Protein AF-A0A956M2S9-F1 (afdb_monomer_lite)

Structure (mmCIF, N/CA/C/O backbone):
data_AF-A0A956M2S9-F1
#
_entry.id   AF-A0A956M2S9-F1
#
loop_
_atom_site.group_PDB
_atom_site.id
_atom_site.type_symbol
_atom_site.label_atom_id
_atom_site.label_alt_id
_atom_site.label_comp_id
_atom_site.label_asym_id
_atom_site.label_entity_id
_atom_site.label_seq_id
_atom_site.pdbx_PDB_ins_code
_atom_site.Cartn_x
_atom_site.Cartn_y
_atom_site.Cartn_z
_atom_site.occupancy
_atom_site.B_iso_or_equiv
_atom_site.auth_seq_id
_atom_site.auth_comp_id
_atom_site.auth_asym_id
_atom_site.auth_atom_id
_atom_site.pdbx_PDB_model_num
ATOM 1 N N . ILE A 1 1 ? 43.034 10.732 14.918 1.00 35.19 1 ILE A N 1
ATOM 2 C CA . ILE A 1 1 ? 42.266 9.729 15.691 1.00 35.19 1 ILE A CA 1
ATOM 3 C C . ILE A 1 1 ? 41.328 9.056 14.702 1.00 35.19 1 ILE A C 1
ATOM 5 O O . ILE A 1 1 ? 40.349 9.661 14.290 1.00 35.19 1 ILE A O 1
ATOM 9 N N . ALA A 1 2 ? 41.738 7.893 14.201 1.00 20.09 2 ALA A N 1
ATOM 10 C CA . ALA A 1 2 ? 40.968 7.081 13.269 1.00 20.09 2 ALA A CA 1
ATOM 11 C C . ALA A 1 2 ? 40.017 6.193 14.082 1.00 20.09 2 ALA A C 1
ATOM 13 O O . ALA A 1 2 ? 40.477 5.479 14.971 1.00 20.09 2 ALA A O 1
ATOM 14 N N . LEU A 1 3 ? 38.714 6.259 13.810 1.00 23.72 3 LEU A N 1
ATOM 15 C CA . LEU A 1 3 ? 37.737 5.331 14.376 1.00 23.72 3 LEU A CA 1
ATOM 16 C C . LEU A 1 3 ? 37.528 4.183 13.389 1.00 23.72 3 LEU A C 1
ATOM 18 O O . LEU A 1 3 ? 36.937 4.350 12.325 1.00 23.72 3 LEU A O 1
ATOM 22 N N . ALA A 1 4 ? 38.066 3.023 13.759 1.00 21.70 4 ALA A N 1
ATOM 23 C CA . ALA A 1 4 ? 37.822 1.753 13.105 1.00 21.70 4 ALA A CA 1
ATOM 24 C C . ALA A 1 4 ? 36.376 1.314 13.374 1.00 21.70 4 ALA A C 1
ATOM 26 O O . ALA A 1 4 ? 35.983 1.104 14.520 1.00 21.70 4 ALA A O 1
ATOM 27 N N . ILE A 1 5 ? 35.589 1.169 12.310 1.00 27.23 5 ILE A N 1
ATOM 28 C CA . ILE A 1 5 ? 34.278 0.523 12.360 1.00 27.23 5 ILE A CA 1
ATOM 29 C C . ILE A 1 5 ? 34.535 -0.983 12.292 1.00 27.23 5 ILE A C 1
ATOM 31 O O . ILE A 1 5 ? 34.899 -1.519 11.244 1.00 27.23 5 ILE A O 1
ATOM 35 N N . ALA A 1 6 ? 34.400 -1.658 13.432 1.00 24.19 6 ALA A N 1
ATOM 36 C CA . ALA A 1 6 ? 34.428 -3.111 13.500 1.00 24.19 6 ALA A CA 1
ATOM 37 C C . ALA A 1 6 ? 33.213 -3.676 12.747 1.00 24.19 6 ALA A C 1
ATOM 39 O O . ALA A 1 6 ? 32.069 -3.350 13.063 1.00 24.19 6 ALA A O 1
ATOM 40 N N . ARG A 1 7 ? 33.463 -4.520 11.740 1.00 24.17 7 ARG A N 1
ATOM 41 C CA . ARG A 1 7 ? 32.425 -5.340 11.104 1.00 24.17 7 ARG A CA 1
ATOM 42 C C . ARG A 1 7 ? 31.927 -6.371 12.126 1.00 24.17 7 ARG A C 1
ATOM 44 O O . ARG A 1 7 ? 32.769 -7.092 12.664 1.00 24.17 7 ARG A O 1
ATOM 51 N N . PRO A 1 8 ? 30.616 -6.493 12.390 1.00 29.16 8 PRO A N 1
ATOM 52 C CA . PRO A 1 8 ? 30.118 -7.626 13.151 1.00 29.16 8 PRO A CA 1
ATOM 53 C C . PRO A 1 8 ? 30.287 -8.905 12.322 1.00 29.16 8 PRO A C 1
ATOM 55 O O . PRO A 1 8 ? 30.044 -8.921 11.114 1.00 29.16 8 PRO A O 1
ATOM 58 N N . ALA A 1 9 ? 30.760 -9.961 12.982 1.00 26.50 9 ALA A N 1
ATOM 59 C CA . ALA A 1 9 ? 30.885 -11.292 12.410 1.00 26.50 9 ALA A CA 1
ATOM 60 C C . ALA A 1 9 ? 29.510 -11.808 11.959 1.00 26.50 9 ALA A C 1
ATOM 62 O O . ALA A 1 9 ? 28.514 -11.633 12.663 1.00 26.50 9 ALA A O 1
ATOM 63 N N . ALA A 1 10 ? 29.471 -12.438 10.785 1.00 25.58 10 ALA A N 1
ATOM 64 C CA . ALA A 1 10 ? 28.274 -13.081 10.264 1.00 25.58 10 ALA A CA 1
ATOM 65 C C . ALA A 1 10 ? 27.836 -14.211 11.215 1.00 25.58 10 ALA A C 1
ATOM 67 O O . ALA A 1 10 ? 28.663 -15.069 11.540 1.00 25.58 10 ALA A O 1
ATOM 68 N N . PRO A 1 11 ? 26.572 -14.248 11.670 1.00 30.12 11 PRO A N 1
ATOM 69 C CA . PRO A 1 11 ? 26.055 -15.424 12.345 1.00 30.12 11 PRO A CA 1
ATOM 70 C C . PRO A 1 11 ? 25.926 -16.557 11.321 1.00 30.12 11 PRO A C 1
ATOM 72 O O . PRO A 1 11 ? 25.262 -16.413 10.298 1.00 30.12 11 PRO A O 1
ATOM 75 N N . SER A 1 12 ? 26.582 -17.685 11.591 1.00 30.81 12 SER A N 1
ATOM 76 C CA . SER A 1 12 ? 26.342 -18.933 10.873 1.00 30.81 12 SER A CA 1
ATOM 77 C C . SER A 1 12 ? 24.940 -19.441 11.217 1.00 30.81 12 SER A C 1
ATOM 79 O O . SER A 1 12 ? 24.679 -19.786 12.371 1.00 30.81 12 SER A O 1
ATOM 81 N N . SER A 1 13 ? 24.052 -19.511 10.232 1.00 29.56 13 SER A N 1
ATOM 82 C CA . SER A 1 13 ? 22.755 -20.180 10.347 1.00 29.56 13 SER A CA 1
ATOM 83 C C . SER A 1 13 ? 22.591 -21.143 9.179 1.00 29.56 13 SER A C 1
ATOM 85 O O . SER A 1 13 ? 22.800 -20.757 8.030 1.00 29.56 13 SER A O 1
ATOM 87 N N . ASN A 1 14 ? 22.252 -22.394 9.496 1.00 29.36 14 ASN A N 1
ATOM 88 C CA . ASN A 1 14 ? 21.818 -23.404 8.531 1.00 29.36 14 ASN A CA 1
ATOM 89 C C . ASN A 1 14 ? 20.684 -22.851 7.639 1.00 29.36 14 ASN A C 1
ATOM 91 O O . ASN A 1 14 ? 19.826 -22.148 8.175 1.00 29.36 14 ASN A O 1
ATOM 95 N N . PRO A 1 15 ? 20.636 -23.167 6.330 1.00 30.95 15 PRO A N 1
ATOM 96 C CA . PRO A 1 15 ? 19.640 -22.604 5.413 1.00 30.95 15 PRO A CA 1
ATOM 97 C C . PRO A 1 15 ? 18.261 -23.289 5.431 1.00 30.95 15 PRO A C 1
ATOM 99 O O . PRO A 1 15 ? 17.356 -22.788 4.776 1.00 30.95 15 PRO A O 1
ATOM 102 N N . ASP A 1 16 ? 18.073 -24.391 6.163 1.00 29.16 16 ASP A N 1
ATOM 103 C CA . ASP A 1 16 ? 16.938 -25.306 5.925 1.00 29.16 16 ASP A CA 1
ATOM 104 C C . ASP A 1 16 ? 15.820 -25.292 6.985 1.00 29.16 16 ASP A C 1
ATOM 106 O O . ASP A 1 16 ? 15.016 -26.219 7.037 1.00 29.16 16 ASP A O 1
ATOM 110 N N . GLU A 1 17 ? 15.702 -24.248 7.811 1.00 27.12 17 GLU A N 1
ATOM 111 C CA . GLU A 1 17 ? 14.528 -24.093 8.686 1.00 27.12 17 GLU A CA 1
ATOM 112 C C . GLU A 1 17 ? 13.844 -22.736 8.469 1.00 27.12 17 GLU A C 1
ATOM 114 O O . GLU A 1 17 ? 14.460 -21.693 8.724 1.00 27.12 17 GLU A O 1
ATOM 119 N N . PRO A 1 18 ? 12.566 -22.704 8.031 1.00 29.83 18 PRO A N 1
ATOM 120 C CA . PRO A 1 18 ? 11.783 -21.483 8.085 1.00 29.83 18 PRO A CA 1
ATOM 121 C C . PRO A 1 18 ? 11.692 -21.051 9.548 1.00 29.83 18 PRO A C 1
ATOM 123 O O . PRO A 1 18 ? 11.158 -21.765 10.395 1.00 29.83 18 PRO A O 1
ATOM 126 N N . ARG A 1 19 ? 12.229 -19.869 9.861 1.00 29.06 19 ARG A N 1
ATOM 127 C CA . ARG A 1 19 ? 11.997 -19.218 11.152 1.00 29.06 19 ARG A CA 1
ATOM 128 C C . ARG A 1 19 ? 10.528 -18.815 11.233 1.00 29.06 19 ARG A C 1
ATOM 130 O O . ARG A 1 19 ? 10.170 -17.685 10.925 1.00 29.06 19 ARG A O 1
ATOM 137 N N . THR A 1 20 ? 9.681 -19.734 11.671 1.00 34.00 20 THR A N 1
ATOM 138 C CA . THR A 1 20 ? 8.417 -19.390 12.313 1.00 34.00 20 THR A CA 1
ATOM 139 C C . THR A 1 20 ? 8.762 -18.711 13.630 1.00 34.00 20 THR A C 1
ATOM 141 O O . THR A 1 20 ? 9.178 -19.365 14.585 1.00 34.00 20 THR A O 1
ATOM 144 N N . THR A 1 21 ? 8.667 -17.385 13.672 1.00 36.69 21 THR A N 1
ATOM 145 C CA . THR A 1 21 ? 8.671 -16.643 14.932 1.00 36.69 21 THR A CA 1
ATOM 146 C C . THR A 1 21 ? 7.500 -17.176 15.757 1.00 36.69 21 THR A C 1
ATOM 148 O O . THR A 1 21 ? 6.354 -17.037 15.335 1.00 36.69 21 THR A O 1
ATOM 151 N N . GLU A 1 22 ? 7.766 -17.854 16.877 1.00 34.31 22 GLU A N 1
ATOM 152 C CA . GLU A 1 22 ? 6.708 -18.273 17.800 1.00 34.31 22 GLU A CA 1
ATOM 153 C C . GLU A 1 22 ? 5.931 -17.024 18.242 1.00 34.31 22 GLU A C 1
ATOM 155 O O . GLU A 1 22 ? 6.484 -16.115 18.864 1.00 34.31 22 GLU A O 1
ATOM 160 N N . ILE A 1 23 ? 4.657 -16.967 17.848 1.00 43.62 23 ILE A N 1
ATOM 161 C CA . ILE A 1 23 ? 3.739 -15.851 18.074 1.00 43.62 23 ILE A CA 1
ATOM 162 C C . ILE A 1 23 ? 3.405 -15.812 19.570 1.00 43.62 23 ILE A C 1
ATOM 164 O O . ILE A 1 23 ? 2.529 -16.523 20.063 1.00 43.62 23 ILE A O 1
ATOM 168 N N . GLY A 1 24 ? 4.172 -15.026 20.320 1.00 41.62 24 GLY A N 1
ATOM 169 C CA . GLY A 1 24 ? 3.958 -14.796 21.741 1.00 41.62 24 GLY A CA 1
ATOM 170 C C . GLY A 1 24 ? 2.938 -13.682 21.965 1.00 41.62 24 GLY A C 1
ATOM 171 O O . GLY A 1 24 ? 3.247 -12.522 21.721 1.00 41.62 24 GLY A O 1
ATOM 172 N N . SER A 1 25 ? 1.778 -14.043 22.525 1.00 44.94 25 SER A N 1
ATOM 173 C CA . SER A 1 25 ? 0.643 -13.201 22.966 1.00 44.94 25 SER A CA 1
ATOM 174 C C . SER A 1 25 ? -0.443 -12.891 21.923 1.00 44.94 25 SER A C 1
ATOM 176 O O . SER A 1 25 ? -0.192 -12.773 20.730 1.00 44.94 25 SER A O 1
ATOM 178 N N . ALA A 1 26 ? -1.695 -12.803 22.390 1.00 54.38 26 ALA A N 1
ATOM 179 C CA . ALA A 1 26 ? -2.838 -12.462 21.550 1.00 54.38 26 ALA A CA 1
ATOM 180 C C . ALA A 1 26 ? -2.729 -10.991 21.090 1.00 54.38 26 ALA A C 1
ATOM 182 O O . ALA A 1 26 ? -2.446 -10.121 21.914 1.00 54.38 26 ALA A O 1
ATOM 183 N N . PRO A 1 27 ? -3.021 -10.650 19.824 1.00 52.69 27 PRO A N 1
ATOM 184 C CA . PRO A 1 27 ? -2.792 -9.302 19.286 1.00 52.69 27 PRO A CA 1
ATOM 185 C C . PRO A 1 27 ? -3.555 -8.192 20.039 1.00 52.69 27 PRO A C 1
ATOM 187 O O . PRO A 1 27 ? -3.097 -7.051 20.110 1.00 52.69 27 PRO A O 1
ATOM 190 N N . GLY A 1 28 ? -4.676 -8.523 20.693 1.00 53.81 28 GLY A N 1
ATOM 191 C CA . GLY A 1 28 ? -5.411 -7.608 21.577 1.00 53.81 28 GLY A CA 1
ATOM 192 C C . GLY A 1 28 ? -4.657 -7.204 22.853 1.00 53.81 28 GLY A C 1
ATOM 193 O O . GLY A 1 28 ? -4.828 -6.081 23.325 1.00 53.81 28 GLY A O 1
ATOM 194 N N . SER A 1 29 ? -3.775 -8.057 23.392 1.00 59.12 29 SER A N 1
ATOM 195 C CA . SER A 1 29 ? -2.969 -7.717 24.574 1.00 59.12 29 SER A CA 1
ATOM 196 C C . SER A 1 29 ? -1.776 -6.828 24.247 1.00 59.12 29 SER A C 1
ATOM 198 O O . SER A 1 29 ? -1.234 -6.206 25.159 1.00 59.12 29 SER A O 1
ATOM 200 N N . LEU A 1 30 ? -1.392 -6.692 22.969 1.00 66.94 30 LEU A N 1
ATOM 201 C CA . LEU A 1 30 ? -0.227 -5.892 22.593 1.00 66.94 30 LEU A CA 1
ATOM 202 C C . LEU A 1 30 ? -0.389 -4.437 23.019 1.00 66.94 30 LEU A C 1
ATOM 204 O O . LEU A 1 30 ? 0.578 -3.854 23.493 1.00 66.94 30 LEU A O 1
ATOM 208 N N . CYS A 1 31 ? -1.587 -3.847 22.918 1.00 65.38 31 CYS A N 1
ATOM 209 C CA . CYS A 1 31 ? -1.826 -2.501 23.439 1.00 65.38 31 CYS A CA 1
ATOM 210 C C . CYS A 1 31 ? -1.695 -2.426 24.956 1.00 65.38 31 CYS A C 1
ATOM 212 O O . CYS A 1 31 ? -1.288 -1.381 25.443 1.00 65.38 31 CYS A O 1
ATOM 214 N N . ASP A 1 32 ? -2.013 -3.472 25.710 1.00 70.19 32 ASP A N 1
ATOM 215 C CA . ASP A 1 32 ? -2.118 -3.413 27.172 1.00 70.19 32 ASP A CA 1
ATOM 216 C C . ASP A 1 32 ? -0.928 -4.034 27.918 1.00 70.19 32 ASP A C 1
ATOM 218 O O . ASP A 1 32 ? -0.854 -3.906 29.135 1.00 70.19 32 ASP A O 1
ATOM 222 N N . ASP A 1 33 ? 0.052 -4.591 27.202 1.00 66.75 33 ASP A N 1
ATOM 223 C CA . ASP A 1 33 ? 1.269 -5.169 27.782 1.00 66.75 33 ASP A CA 1
ATOM 224 C C . ASP A 1 33 ? 2.188 -4.098 28.430 1.00 66.75 33 ASP A C 1
ATOM 226 O O . ASP A 1 33 ? 2.687 -3.194 27.745 1.00 66.75 33 ASP A O 1
ATOM 230 N N . PRO A 1 34 ? 2.419 -4.118 29.749 1.00 58.78 34 PRO A N 1
ATOM 231 C CA . PRO A 1 34 ? 3.264 -3.123 30.402 1.00 58.78 34 PRO A CA 1
ATOM 232 C C . PRO A 1 34 ? 4.779 -3.341 30.198 1.00 58.78 34 PRO A C 1
ATOM 234 O O . PRO A 1 34 ? 5.537 -2.395 30.416 1.00 58.78 34 PRO A O 1
ATOM 237 N N . ASP A 1 35 ? 5.235 -4.518 29.747 1.00 56.47 35 ASP A N 1
ATOM 238 C CA . ASP A 1 35 ? 6.585 -5.036 30.036 1.00 56.47 35 ASP A CA 1
ATOM 239 C C . ASP A 1 35 ? 7.482 -5.317 28.806 1.00 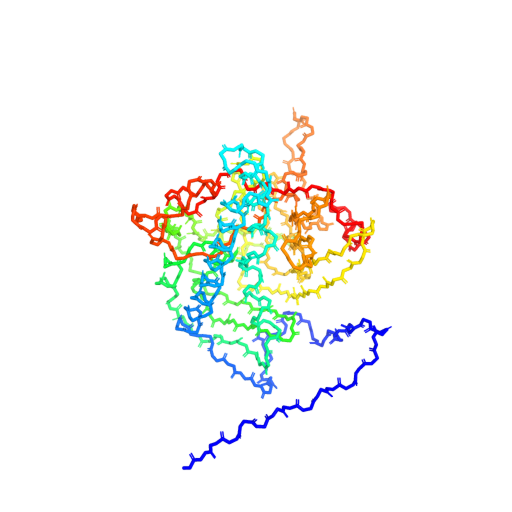56.47 35 ASP A C 1
ATOM 241 O O . ASP A 1 35 ? 8.469 -6.061 28.898 1.00 56.47 35 ASP A O 1
ATOM 245 N N . PHE A 1 36 ? 7.239 -4.693 27.646 1.00 59.06 36 PHE A N 1
ATOM 246 C CA . PHE A 1 36 ? 8.156 -4.870 26.507 1.00 59.06 36 PHE A CA 1
ATOM 247 C C . PHE A 1 36 ? 9.513 -4.189 26.722 1.00 59.06 36 PHE A C 1
ATOM 249 O O . PHE A 1 36 ? 9.632 -3.027 27.118 1.00 59.06 36 PHE A O 1
ATOM 256 N N . ARG A 1 37 ? 10.580 -4.937 26.417 1.00 55.81 37 ARG A N 1
ATOM 257 C CA . ARG A 1 37 ? 11.947 -4.633 26.864 1.00 55.81 37 ARG A CA 1
ATOM 258 C C . ARG A 1 37 ? 12.658 -3.504 26.108 1.00 55.81 37 ARG A C 1
ATOM 260 O O . ARG A 1 37 ? 13.744 -3.125 26.545 1.00 55.81 37 ARG A O 1
ATOM 267 N N . ARG A 1 38 ? 12.091 -2.933 25.035 1.00 63.16 38 ARG A N 1
ATOM 268 C CA . ARG A 1 38 ? 12.609 -1.730 24.342 1.00 63.16 38 ARG A CA 1
ATOM 269 C C . ARG A 1 38 ? 11.499 -0.998 23.586 1.00 63.16 38 ARG A C 1
ATOM 271 O O . ARG A 1 38 ? 11.074 -1.463 22.533 1.00 63.16 38 ARG A O 1
ATOM 278 N N . TRP A 1 39 ? 11.096 0.166 24.087 1.00 68.06 39 TRP A N 1
ATOM 279 C CA . TRP A 1 39 ? 10.156 1.057 23.405 1.00 68.06 39 TRP A CA 1
ATOM 280 C C . TRP A 1 39 ? 10.897 2.131 22.600 1.00 68.06 39 TRP A C 1
ATOM 282 O O . TRP A 1 39 ? 11.806 2.782 23.116 1.00 68.06 39 TRP A O 1
ATOM 292 N N . ILE A 1 40 ? 10.484 2.338 21.353 1.00 72.19 40 ILE A N 1
ATOM 293 C CA . ILE A 1 40 ? 10.866 3.464 20.499 1.00 72.19 40 ILE A CA 1
ATOM 294 C C . ILE A 1 40 ? 9.624 4.335 20.349 1.00 72.19 40 ILE A C 1
ATOM 296 O O . ILE A 1 40 ? 8.599 3.877 19.855 1.00 72.19 40 ILE A O 1
ATOM 300 N N . GLU A 1 41 ? 9.680 5.594 20.768 1.00 77.75 41 GLU A N 1
ATOM 301 C CA . GLU A 1 41 ? 8.517 6.465 20.620 1.00 77.75 41 GLU A CA 1
ATOM 302 C C . GLU A 1 41 ? 8.246 6.786 19.134 1.00 77.75 41 GLU A C 1
ATOM 304 O O . GLU A 1 41 ? 9.088 7.327 18.407 1.00 77.75 41 GLU A O 1
ATOM 309 N N . LEU A 1 42 ? 7.037 6.462 18.681 1.00 76.44 42 LEU A N 1
ATOM 310 C CA . LEU A 1 42 ? 6.464 6.917 17.426 1.00 76.44 42 LEU A CA 1
ATOM 311 C C . LEU A 1 42 ? 6.010 8.363 17.609 1.00 76.44 42 LEU A C 1
ATOM 313 O O . LEU A 1 42 ? 5.019 8.668 18.265 1.00 76.44 42 LEU A O 1
ATOM 317 N N . THR A 1 43 ? 6.755 9.271 17.001 1.00 80.62 43 THR A N 1
ATOM 318 C CA . THR A 1 43 ? 6.419 10.692 16.938 1.00 80.62 43 THR A CA 1
ATOM 319 C C . THR A 1 43 ? 6.124 11.077 15.487 1.00 80.62 43 THR A C 1
ATOM 321 O O . THR A 1 43 ? 6.499 10.327 14.575 1.00 80.62 43 THR A O 1
ATOM 324 N N . PRO A 1 44 ? 5.507 12.243 15.217 1.00 82.19 44 PRO A N 1
ATOM 325 C CA . PRO A 1 44 ? 5.372 12.729 13.848 1.00 82.19 44 PRO A CA 1
ATOM 326 C C . PRO A 1 44 ? 6.719 12.797 13.114 1.00 82.19 44 PRO A C 1
ATOM 328 O O . PRO A 1 44 ? 6.789 12.430 11.948 1.00 82.19 44 PRO A O 1
ATOM 331 N N . SER A 1 45 ? 7.814 13.169 13.789 1.00 83.19 45 SER A N 1
ATOM 332 C CA . SER A 1 45 ? 9.151 13.187 13.177 1.00 83.19 45 SER A CA 1
ATOM 333 C C . SER A 1 45 ? 9.718 11.788 12.910 1.00 83.19 45 SER A C 1
ATOM 335 O O . SER A 1 45 ? 10.412 11.603 11.908 1.00 83.19 45 SER A O 1
ATOM 337 N N . SER A 1 46 ? 9.414 10.794 13.753 1.00 82.25 46 SER A N 1
ATOM 338 C CA . SER A 1 46 ? 9.771 9.390 13.496 1.00 82.25 46 SER A CA 1
ATOM 339 C C . SER A 1 46 ? 9.073 8.883 12.227 1.00 82.25 46 SER A C 1
ATOM 341 O O . SER A 1 46 ? 9.731 8.346 11.335 1.00 82.25 46 SER A O 1
ATOM 343 N N . LEU A 1 47 ? 7.757 9.112 12.109 1.00 82.69 47 LEU A N 1
ATOM 344 C CA . LEU A 1 47 ? 6.982 8.710 10.931 1.00 82.69 47 LEU A CA 1
ATOM 345 C C . LEU A 1 47 ? 7.422 9.474 9.675 1.00 82.69 47 LEU A C 1
ATOM 347 O O . LEU A 1 47 ? 7.575 8.869 8.617 1.00 82.69 47 LEU A O 1
ATOM 351 N N . ASP A 1 48 ? 7.687 10.777 9.789 1.00 86.25 48 ASP A N 1
ATOM 352 C CA . ASP A 1 48 ? 8.250 11.588 8.705 1.00 86.25 48 ASP A CA 1
ATOM 353 C C . ASP A 1 48 ? 9.585 11.015 8.219 1.00 86.25 48 ASP A C 1
ATOM 355 O O . ASP A 1 48 ? 9.780 10.825 7.022 1.00 86.25 48 ASP A O 1
ATOM 359 N N . SER A 1 49 ? 10.484 10.648 9.135 1.00 87.06 49 SER A N 1
ATOM 360 C CA . SER A 1 49 ? 11.794 10.085 8.789 1.00 87.06 49 SER A CA 1
ATOM 361 C C . SER A 1 49 ? 11.677 8.763 8.022 1.00 87.06 49 SER A C 1
ATOM 363 O O . SER A 1 49 ? 12.338 8.591 6.993 1.00 87.06 49 SER A O 1
ATOM 365 N N . LEU A 1 50 ? 10.804 7.853 8.469 1.00 84.69 50 LEU A N 1
ATOM 366 C CA . LEU A 1 50 ? 10.512 6.597 7.767 1.00 84.69 50 LEU A CA 1
ATOM 367 C C . LEU A 1 50 ? 9.924 6.859 6.375 1.00 84.69 50 LEU A C 1
ATOM 369 O O . LEU A 1 50 ? 10.391 6.303 5.381 1.00 84.69 50 LEU A O 1
ATOM 373 N N . SER A 1 51 ? 8.968 7.784 6.289 1.00 87.69 51 SER A N 1
ATOM 374 C CA . SER A 1 51 ? 8.302 8.159 5.038 1.00 87.69 51 SER A CA 1
ATOM 375 C C . SER A 1 51 ? 9.268 8.811 4.045 1.00 87.69 51 SER A C 1
ATOM 377 O O . SER A 1 51 ? 9.230 8.521 2.848 1.00 87.69 51 SER A O 1
ATOM 379 N N . ARG A 1 52 ? 10.196 9.656 4.522 1.00 90.81 52 ARG A N 1
ATOM 380 C CA . ARG A 1 52 ? 11.268 10.244 3.702 1.00 90.81 52 ARG A CA 1
ATOM 381 C C . ARG A 1 52 ? 12.207 9.175 3.163 1.00 90.81 52 ARG A C 1
ATOM 383 O O . ARG A 1 52 ? 12.610 9.291 2.007 1.00 90.81 52 ARG A O 1
ATOM 390 N N . ASN A 1 53 ? 12.550 8.173 3.971 1.00 90.44 53 ASN A N 1
ATOM 391 C CA . ASN A 1 53 ? 13.393 7.061 3.539 1.00 90.44 53 ASN A CA 1
ATOM 392 C C . ASN A 1 53 ? 12.690 6.235 2.449 1.00 90.44 53 ASN A C 1
ATOM 394 O O . ASN A 1 53 ? 13.235 6.087 1.355 1.00 90.44 53 ASN A O 1
ATOM 398 N N . ALA A 1 54 ? 11.443 5.815 2.688 1.00 91.00 54 ALA A N 1
ATOM 399 C CA . ALA A 1 54 ? 10.641 5.096 1.699 1.00 91.00 54 ALA A CA 1
ATOM 400 C C . ALA A 1 54 ? 10.512 5.885 0.382 1.00 91.00 54 ALA A C 1
ATOM 402 O O . ALA A 1 54 ? 10.797 5.355 -0.692 1.00 91.00 54 ALA A O 1
ATOM 403 N N . ALA A 1 55 ? 10.190 7.181 0.457 1.00 92.19 55 ALA A N 1
ATOM 404 C CA . ALA A 1 55 ? 10.088 8.042 -0.719 1.00 92.19 55 ALA A CA 1
ATOM 405 C C . ALA A 1 55 ? 11.424 8.197 -1.470 1.00 92.19 55 ALA A C 1
ATOM 407 O O . ALA A 1 55 ? 11.440 8.171 -2.699 1.00 92.19 55 ALA A O 1
ATOM 408 N N . ALA A 1 56 ? 12.548 8.346 -0.761 1.00 93.06 56 ALA A N 1
ATOM 409 C CA . ALA A 1 56 ? 13.871 8.445 -1.381 1.00 93.06 56 ALA A CA 1
ATOM 410 C C . ALA A 1 56 ? 14.277 7.135 -2.074 1.00 93.06 56 ALA A C 1
ATOM 412 O O . ALA A 1 56 ? 14.772 7.162 -3.202 1.00 93.06 56 ALA A O 1
ATOM 413 N N . ARG A 1 57 ? 14.009 5.989 -1.435 1.00 94.19 57 ARG A N 1
ATOM 414 C CA . ARG A 1 57 ? 14.210 4.656 -2.014 1.00 94.19 57 ARG A CA 1
ATOM 415 C C . ARG A 1 57 ? 13.382 4.480 -3.284 1.00 94.19 57 ARG A C 1
ATOM 417 O O . ARG A 1 57 ? 13.923 4.096 -4.317 1.00 94.19 57 ARG A O 1
ATOM 424 N N . ASN A 1 58 ? 12.095 4.813 -3.234 1.00 95.62 58 ASN A N 1
ATOM 425 C CA . ASN A 1 58 ? 11.204 4.710 -4.389 1.00 95.62 58 ASN A CA 1
ATOM 426 C C . ASN A 1 58 ? 11.634 5.630 -5.532 1.00 95.62 58 ASN A C 1
ATOM 428 O O . ASN A 1 58 ? 11.575 5.234 -6.693 1.00 95.62 58 ASN A O 1
ATOM 432 N N . PHE A 1 59 ? 12.139 6.824 -5.221 1.00 94.31 59 PHE A N 1
ATOM 433 C CA . PHE A 1 59 ? 12.679 7.721 -6.238 1.00 94.31 59 PHE A CA 1
ATOM 434 C C . PHE A 1 59 ? 13.930 7.135 -6.905 1.00 94.31 59 PHE A C 1
ATOM 436 O O . PHE A 1 59 ? 14.055 7.183 -8.124 1.00 94.31 59 PHE A O 1
ATOM 443 N N . ALA A 1 60 ? 14.827 6.510 -6.136 1.00 95.56 60 ALA A N 1
ATOM 444 C CA . ALA A 1 60 ? 15.981 5.809 -6.695 1.00 95.56 60 ALA A CA 1
ATOM 445 C C . ALA A 1 60 ? 15.570 4.632 -7.601 1.00 95.56 60 ALA A C 1
ATOM 447 O O . ALA A 1 60 ? 16.191 4.422 -8.642 1.00 95.56 60 ALA A O 1
ATOM 448 N N . VAL A 1 61 ? 14.502 3.906 -7.248 1.00 97.06 61 VAL A N 1
ATOM 449 C CA . VAL A 1 61 ? 13.920 2.849 -8.094 1.00 97.06 61 VAL A CA 1
ATOM 450 C C . VAL A 1 61 ? 13.413 3.418 -9.420 1.00 97.06 61 VAL A C 1
ATOM 452 O O . VAL A 1 61 ? 13.742 2.866 -10.466 1.00 97.06 61 VAL A O 1
ATOM 455 N N . VAL A 1 62 ? 12.673 4.533 -9.399 1.00 96.75 62 VAL A N 1
ATOM 456 C CA . VAL A 1 62 ? 12.196 5.198 -10.625 1.00 96.75 62 VAL A CA 1
ATOM 457 C C . VAL A 1 62 ? 13.366 5.664 -11.489 1.00 96.75 62 VAL A C 1
ATOM 459 O O . VAL A 1 62 ? 13.388 5.376 -12.681 1.00 96.75 62 VAL A O 1
ATOM 462 N N . SER A 1 63 ? 14.377 6.309 -10.902 1.00 96.06 63 SER A N 1
ATOM 463 C CA . SER A 1 63 ? 15.574 6.744 -11.635 1.00 96.06 63 SER A CA 1
ATOM 464 C C . SER A 1 63 ? 16.346 5.573 -12.249 1.00 96.06 63 SER A C 1
ATOM 466 O O . SER A 1 63 ? 16.879 5.686 -13.356 1.00 96.06 63 SER A O 1
ATOM 468 N N . ARG A 1 64 ? 16.403 4.426 -11.554 1.00 97.50 64 ARG A N 1
ATOM 469 C CA . ARG A 1 64 ? 16.991 3.199 -12.103 1.00 97.50 64 ARG A CA 1
ATOM 470 C C . ARG A 1 64 ? 16.162 2.680 -13.272 1.00 97.50 64 ARG A C 1
ATOM 472 O O . ARG A 1 64 ? 16.739 2.431 -14.322 1.00 97.50 64 ARG A O 1
ATOM 479 N N . ALA A 1 65 ? 14.845 2.567 -13.110 1.00 97.81 65 ALA A N 1
ATOM 480 C CA . ALA A 1 65 ? 13.935 2.119 -14.162 1.00 97.81 65 ALA A CA 1
ATOM 481 C C . ALA A 1 65 ? 14.047 2.988 -15.423 1.00 97.81 65 ALA A C 1
ATOM 483 O O . ALA A 1 65 ? 14.148 2.453 -16.523 1.00 97.81 65 ALA A O 1
ATOM 484 N N . ASP A 1 66 ? 14.111 4.311 -15.248 1.00 97.50 66 ASP A N 1
ATOM 485 C CA . ASP A 1 66 ? 14.309 5.264 -16.338 1.00 97.50 66 ASP A CA 1
ATOM 486 C C . ASP A 1 66 ? 15.645 5.025 -17.053 1.00 97.50 66 ASP A C 1
ATOM 488 O O . ASP A 1 66 ? 15.684 4.884 -18.270 1.00 97.50 66 ASP A O 1
ATOM 492 N N . SER A 1 67 ? 16.736 4.851 -16.299 1.00 97.81 67 SER A N 1
ATOM 493 C CA . SER A 1 67 ? 18.054 4.553 -16.878 1.00 97.81 67 SER A CA 1
ATOM 494 C C . SER A 1 67 ? 18.061 3.250 -17.689 1.00 97.81 67 SER A C 1
ATOM 496 O O . SER A 1 67 ? 18.677 3.193 -18.750 1.00 97.81 67 SER A O 1
ATOM 498 N N . LEU A 1 68 ? 17.389 2.202 -17.199 1.00 98.06 68 LEU A N 1
ATOM 499 C CA . LEU A 1 68 ? 17.283 0.912 -17.890 1.00 98.06 68 LEU A CA 1
ATOM 500 C C . LEU A 1 68 ? 16.440 1.023 -19.166 1.00 98.06 68 LEU A C 1
ATOM 502 O O . LEU A 1 68 ? 16.824 0.482 -20.204 1.00 98.06 68 LEU A O 1
ATOM 506 N N . LEU A 1 69 ? 15.332 1.767 -19.098 1.00 98.00 69 LEU A N 1
ATOM 507 C CA . LEU A 1 69 ? 14.482 2.060 -20.246 1.00 98.00 69 LEU A CA 1
ATOM 508 C C . LEU A 1 69 ? 15.266 2.817 -21.321 1.00 98.00 69 LEU A C 1
ATOM 510 O O . LEU A 1 69 ? 15.320 2.353 -22.452 1.00 98.00 69 LEU A O 1
ATOM 514 N N . GLN A 1 70 ? 15.926 3.924 -20.968 1.00 97.75 70 GLN A N 1
ATOM 515 C CA . GLN A 1 70 ? 16.699 4.746 -21.911 1.00 97.75 70 GLN A CA 1
ATOM 516 C C . GLN A 1 70 ? 17.909 4.008 -22.502 1.00 97.75 70 GLN A C 1
ATOM 518 O O . GLN A 1 70 ? 18.314 4.281 -23.629 1.00 97.75 70 GLN A O 1
ATOM 523 N N . ALA A 1 71 ? 18.475 3.044 -21.772 1.00 97.69 71 ALA A N 1
ATOM 524 C CA . ALA A 1 71 ? 19.527 2.163 -22.278 1.00 97.69 71 ALA A CA 1
ATOM 525 C C . ALA A 1 71 ? 19.012 1.082 -23.250 1.00 97.69 71 ALA A C 1
ATOM 527 O O . ALA A 1 71 ? 19.814 0.319 -23.787 1.00 97.69 71 ALA A O 1
ATOM 528 N N . GLY A 1 72 ? 17.696 0.992 -23.463 1.00 97.31 72 GLY A N 1
ATOM 529 C CA . GLY A 1 72 ? 17.068 0.013 -24.344 1.00 97.31 72 GLY A CA 1
ATOM 530 C C . GLY A 1 72 ? 16.980 -1.397 -23.757 1.00 97.31 72 GLY A C 1
ATOM 531 O O . GLY A 1 72 ? 16.762 -2.352 -24.501 1.00 97.31 72 GLY A O 1
ATOM 532 N N . MET A 1 73 ? 17.142 -1.559 -22.435 1.00 96.69 73 MET A N 1
ATOM 533 C CA . MET A 1 73 ? 17.137 -2.882 -21.789 1.00 96.69 73 MET A CA 1
ATOM 534 C C . MET A 1 73 ? 15.813 -3.631 -21.993 1.00 96.69 73 MET A C 1
ATOM 536 O O . MET A 1 73 ? 15.803 -4.854 -22.093 1.00 96.69 73 MET A O 1
ATOM 540 N N . TYR A 1 74 ? 14.705 -2.895 -22.084 1.00 95.06 74 TYR A N 1
ATOM 541 C CA . TYR A 1 74 ? 13.359 -3.441 -22.275 1.00 95.06 74 TYR A CA 1
ATOM 542 C C . TYR A 1 74 ? 12.863 -3.360 -23.729 1.00 95.06 74 TYR A C 1
ATOM 544 O O . TYR A 1 74 ? 11.690 -3.622 -23.984 1.00 95.06 74 TYR A O 1
ATOM 552 N N . GLY A 1 75 ? 13.727 -2.981 -24.679 1.00 96.38 75 GLY A N 1
ATOM 553 C CA . GLY A 1 75 ? 13.359 -2.690 -26.068 1.00 96.38 75 GLY A CA 1
ATOM 554 C C . GLY A 1 75 ? 13.438 -1.198 -26.400 1.00 96.38 75 GLY A C 1
ATOM 555 O O . GLY A 1 75 ? 14.189 -0.458 -25.773 1.00 96.38 75 GLY A O 1
ATOM 556 N N . ASP A 1 76 ? 12.683 -0.758 -27.409 1.00 97.50 76 ASP A N 1
ATOM 557 C CA . ASP A 1 76 ? 12.647 0.650 -27.832 1.00 97.50 76 ASP A CA 1
ATOM 558 C C . ASP A 1 76 ? 12.064 1.539 -26.709 1.00 97.50 76 ASP A C 1
ATOM 560 O O . ASP A 1 76 ? 10.904 1.327 -26.343 1.00 97.50 76 ASP A O 1
ATOM 564 N N . PRO A 1 77 ? 12.804 2.535 -26.176 1.00 97.12 77 PRO A N 1
ATOM 565 C CA . PRO A 1 77 ? 12.339 3.406 -25.089 1.00 97.12 77 PRO A CA 1
ATOM 566 C C . PRO A 1 77 ? 11.030 4.160 -25.380 1.00 97.12 77 PRO A C 1
ATOM 568 O O . PRO A 1 77 ? 10.305 4.545 -24.453 1.00 97.12 77 PRO A O 1
ATOM 571 N N . GLU A 1 78 ? 10.715 4.379 -26.659 1.00 95.56 78 GLU A N 1
ATOM 572 C CA . GLU A 1 78 ? 9.489 5.055 -27.086 1.00 95.56 78 GLU A CA 1
ATOM 573 C C . GLU A 1 78 ? 8.291 4.104 -27.225 1.00 95.56 78 GLU A C 1
ATOM 575 O O . GLU A 1 78 ? 7.149 4.565 -27.274 1.00 95.56 78 GLU A O 1
ATOM 580 N N . SER A 1 79 ? 8.526 2.788 -27.230 1.00 97.81 79 SER A N 1
ATOM 581 C CA . SER A 1 79 ? 7.461 1.783 -27.303 1.00 97.81 79 SER A CA 1
ATOM 582 C C . SER A 1 79 ? 6.662 1.695 -26.001 1.00 97.81 79 SER A C 1
ATOM 584 O O . SER A 1 79 ? 7.194 1.817 -24.892 1.00 97.81 79 SER A O 1
ATOM 586 N N . GLU A 1 80 ? 5.356 1.451 -26.120 1.00 96.00 80 GLU A N 1
ATOM 587 C CA . GLU A 1 80 ? 4.491 1.279 -24.951 1.00 96.00 80 GLU A CA 1
ATOM 588 C C . GLU A 1 80 ? 4.835 -0.009 -24.190 1.00 96.00 80 GLU A C 1
ATOM 590 O O . GLU A 1 80 ? 4.699 -0.064 -22.967 1.00 96.00 80 GLU A O 1
ATOM 595 N N . GLU A 1 81 ? 5.333 -1.024 -24.891 1.00 96.19 81 GLU A N 1
ATOM 596 C CA . GLU A 1 81 ? 5.789 -2.288 -24.329 1.00 96.19 81 GLU A CA 1
ATOM 597 C C . GLU A 1 81 ? 6.994 -2.081 -23.401 1.00 96.19 81 GLU A C 1
ATOM 599 O O . GLU A 1 81 ? 6.936 -2.469 -22.232 1.00 96.19 81 GLU A O 1
ATOM 604 N N . ALA A 1 82 ? 8.051 -1.398 -23.859 1.00 96.94 82 ALA A N 1
ATOM 605 C CA . ALA A 1 82 ? 9.225 -1.123 -23.025 1.00 96.94 82 ALA A CA 1
ATOM 606 C C . ALA A 1 82 ? 8.873 -0.237 -21.820 1.00 96.94 82 ALA A C 1
ATOM 608 O O . ALA A 1 82 ? 9.323 -0.483 -20.698 1.00 96.94 82 ALA A O 1
ATOM 609 N N . ARG A 1 83 ? 8.005 0.763 -22.022 1.00 96.69 83 ARG A N 1
ATOM 610 C CA . ARG A 1 83 ? 7.490 1.626 -20.945 1.00 96.69 83 ARG A CA 1
ATOM 611 C C . ARG A 1 83 ? 6.647 0.846 -19.934 1.00 96.69 83 ARG A C 1
ATOM 613 O O . ARG A 1 83 ? 6.744 1.102 -18.735 1.00 96.69 83 ARG A O 1
ATOM 620 N N . SER A 1 84 ? 5.858 -0.128 -20.387 1.00 95.50 84 SER A N 1
ATOM 621 C CA . SER A 1 84 ? 5.104 -1.040 -19.515 1.00 95.50 84 SER A CA 1
ATOM 622 C C . SER A 1 84 ? 6.028 -1.907 -18.665 1.00 95.50 84 SER A C 1
ATOM 624 O O . SER A 1 84 ? 5.792 -2.049 -17.467 1.00 95.50 84 SER A O 1
ATOM 626 N N . LEU A 1 85 ? 7.110 -2.423 -19.249 1.00 96.12 85 LEU A N 1
ATOM 627 C CA . LEU A 1 85 ? 8.131 -3.181 -18.524 1.00 96.12 85 LEU A CA 1
ATOM 628 C C . LEU A 1 85 ? 8.886 -2.308 -17.507 1.00 96.12 85 LEU A C 1
ATOM 630 O O . LEU A 1 85 ? 9.109 -2.735 -16.376 1.00 96.12 85 LEU A O 1
ATOM 634 N N . ALA A 1 86 ? 9.190 -1.051 -17.841 1.00 97.12 86 ALA A N 1
ATOM 635 C CA . ALA A 1 86 ? 9.765 -0.107 -16.882 1.00 97.12 86 ALA A CA 1
ATOM 636 C C . ALA A 1 86 ? 8.816 0.170 -15.698 1.00 97.12 86 ALA A C 1
ATOM 638 O O . ALA A 1 86 ? 9.260 0.206 -14.549 1.00 97.12 86 ALA A O 1
ATOM 639 N N . ARG A 1 87 ? 7.502 0.300 -15.937 1.00 96.06 87 ARG A N 1
ATOM 640 C CA . ARG A 1 87 ? 6.503 0.412 -14.856 1.00 96.06 87 ARG A CA 1
ATOM 641 C C . ARG A 1 87 ? 6.434 -0.847 -13.998 1.00 96.06 87 ARG A C 1
ATOM 643 O O . ARG A 1 87 ? 6.411 -0.729 -12.775 1.00 96.06 87 ARG A O 1
ATOM 650 N N . LEU A 1 88 ? 6.465 -2.027 -14.616 1.00 96.00 88 LEU A N 1
ATOM 651 C CA . LEU A 1 88 ? 6.528 -3.305 -13.906 1.00 96.00 88 LEU A CA 1
ATOM 652 C C . LEU A 1 88 ? 7.768 -3.383 -13.000 1.00 96.00 88 LEU A C 1
ATOM 654 O O . LEU A 1 88 ? 7.667 -3.803 -11.850 1.00 96.00 88 LEU A O 1
ATOM 658 N N . TYR A 1 89 ? 8.928 -2.920 -13.475 1.00 97.31 89 TYR A N 1
ATOM 659 C CA . TYR A 1 89 ? 10.133 -2.843 -12.648 1.00 97.31 89 TYR A CA 1
ATOM 660 C C . TYR A 1 89 ? 9.911 -1.985 -11.394 1.00 97.31 89 TYR A C 1
ATOM 662 O O . TYR A 1 89 ? 10.271 -2.395 -10.288 1.00 97.31 89 TYR A O 1
ATOM 670 N N . VAL A 1 90 ? 9.289 -0.807 -11.541 1.00 96.81 90 VAL A N 1
ATOM 671 C CA . VAL A 1 90 ? 8.962 0.063 -10.398 1.00 96.81 90 VAL A CA 1
ATOM 672 C C . VAL A 1 90 ? 7.994 -0.641 -9.445 1.00 96.81 90 VAL A C 1
ATOM 674 O O . VAL A 1 90 ? 8.257 -0.689 -8.245 1.00 96.81 90 VAL A O 1
ATOM 677 N N . GLN A 1 91 ? 6.926 -1.246 -9.967 1.00 94.81 91 GLN A N 1
ATOM 678 C CA . GLN A 1 91 ? 5.946 -2.013 -9.193 1.00 94.81 91 GLN A CA 1
ATOM 679 C C . GLN A 1 91 ? 6.591 -3.106 -8.328 1.00 94.81 91 GLN A C 1
ATOM 681 O O . GLN A 1 91 ? 6.305 -3.201 -7.136 1.00 94.81 91 GLN A O 1
ATOM 686 N N . LEU A 1 92 ? 7.504 -3.891 -8.904 1.00 95.81 92 LEU A N 1
ATOM 687 C CA . LEU A 1 92 ? 8.170 -4.998 -8.213 1.00 95.81 92 LEU A CA 1
ATOM 688 C C . LEU A 1 92 ? 9.236 -4.540 -7.201 1.00 95.81 92 LEU A C 1
ATOM 690 O O . LEU A 1 92 ? 9.604 -5.301 -6.309 1.00 95.81 92 LEU A O 1
ATOM 694 N N . ARG A 1 93 ? 9.763 -3.313 -7.310 1.00 95.75 93 ARG A N 1
ATOM 695 C CA . ARG A 1 93 ? 10.883 -2.833 -6.472 1.00 95.75 93 ARG A CA 1
ATOM 696 C C . ARG A 1 93 ? 10.487 -1.817 -5.406 1.00 95.75 93 ARG A C 1
ATOM 698 O O . ARG A 1 93 ? 11.185 -1.699 -4.390 1.00 95.75 93 ARG A O 1
ATOM 705 N N . SER A 1 94 ? 9.434 -1.040 -5.633 1.00 95.00 94 SER A N 1
ATOM 706 C CA . SER A 1 94 ? 9.061 0.053 -4.739 1.00 95.00 94 SER A CA 1
ATOM 707 C C . SER A 1 94 ? 8.412 -0.425 -3.437 1.00 95.00 94 SER A C 1
ATOM 709 O O . SER A 1 94 ? 7.857 -1.513 -3.347 1.00 95.00 94 SER A O 1
ATOM 711 N N . TRP A 1 95 ? 8.509 0.407 -2.404 1.00 92.81 95 TRP A N 1
ATOM 712 C CA . TRP A 1 95 ? 7.856 0.220 -1.113 1.00 92.81 95 TRP A CA 1
ATOM 713 C C . TRP A 1 95 ? 6.542 0.982 -1.033 1.00 92.81 95 TRP A C 1
ATOM 715 O O . TRP A 1 95 ? 6.469 2.167 -1.380 1.00 92.81 95 TRP A O 1
ATOM 725 N N . ASN A 1 96 ? 5.527 0.309 -0.515 1.00 89.88 96 ASN A N 1
ATOM 726 C CA . ASN A 1 96 ? 4.223 0.870 -0.202 1.00 89.88 96 ASN A CA 1
ATOM 727 C C . ASN A 1 96 ? 4.038 1.014 1.328 1.00 89.88 96 ASN A C 1
ATOM 729 O O . ASN A 1 96 ? 4.981 0.874 2.117 1.00 89.88 96 ASN A O 1
ATOM 733 N N . ALA A 1 97 ? 2.819 1.350 1.759 1.00 85.56 97 ALA A N 1
ATOM 734 C CA . ALA A 1 97 ? 2.479 1.477 3.179 1.00 85.56 97 ALA A CA 1
ATOM 735 C C . ALA A 1 97 ? 2.716 0.184 3.975 1.00 85.56 97 ALA A C 1
ATOM 737 O O . ALA A 1 97 ? 3.215 0.252 5.098 1.00 85.56 97 ALA A O 1
ATOM 738 N N . MET A 1 98 ? 2.406 -0.983 3.402 1.00 88.00 98 MET A N 1
ATOM 739 C CA . MET A 1 98 ? 2.590 -2.279 4.060 1.00 88.00 98 MET A CA 1
ATOM 740 C C . MET A 1 98 ? 4.071 -2.582 4.291 1.00 88.00 98 MET A C 1
ATOM 742 O O . MET A 1 98 ? 4.419 -2.981 5.400 1.00 88.00 98 MET A O 1
ATOM 746 N N . ASP A 1 99 ? 4.950 -2.303 3.316 1.00 89.69 99 ASP A N 1
ATOM 747 C CA . ASP A 1 99 ? 6.406 -2.432 3.505 1.00 89.69 99 ASP A CA 1
ATOM 748 C C . ASP A 1 99 ? 6.900 -1.556 4.672 1.00 89.69 99 ASP A C 1
ATOM 750 O O . ASP A 1 99 ? 7.723 -1.980 5.481 1.00 89.69 99 ASP A O 1
ATOM 754 N N . SER A 1 100 ? 6.374 -0.333 4.795 1.00 83.56 100 SER A N 1
ATOM 755 C CA . SER A 1 100 ? 6.796 0.607 5.846 1.00 83.56 100 SER A CA 1
ATOM 756 C C . SER A 1 100 ? 6.363 0.153 7.243 1.00 83.56 100 SER A C 1
ATOM 758 O O . SER A 1 100 ? 7.106 0.316 8.210 1.00 83.56 100 SER A O 1
ATOM 760 N N . ILE A 1 101 ? 5.169 -0.435 7.360 1.00 83.19 101 ILE A N 1
ATOM 761 C CA . ILE A 1 101 ? 4.676 -0.998 8.624 1.00 83.19 101 ILE A CA 1
ATOM 762 C C . ILE A 1 101 ? 5.444 -2.272 8.976 1.00 83.19 101 ILE A C 1
ATOM 764 O O . ILE A 1 101 ? 5.787 -2.460 10.140 1.00 83.19 101 ILE A O 1
ATOM 768 N N . LEU A 1 102 ? 5.771 -3.108 7.988 1.00 86.88 102 LEU A N 1
ATOM 769 C CA . LEU A 1 102 ? 6.599 -4.296 8.187 1.00 86.88 102 LEU A CA 1
ATOM 770 C C . LEU A 1 102 ? 7.983 -3.931 8.720 1.00 86.88 102 LEU A C 1
ATOM 772 O O . LEU A 1 102 ? 8.458 -4.585 9.646 1.00 86.88 102 LEU A O 1
ATOM 776 N N . GLU A 1 103 ? 8.612 -2.890 8.176 1.00 83.38 103 GLU A N 1
ATOM 777 C CA . GLU A 1 103 ? 9.912 -2.413 8.654 1.00 83.38 103 GLU A CA 1
ATOM 778 C C . GLU A 1 103 ? 9.831 -1.959 10.119 1.00 83.38 103 GLU A C 1
ATOM 780 O O . GLU A 1 103 ? 10.701 -2.290 10.924 1.00 83.38 103 GLU A O 1
ATOM 785 N N . MET A 1 104 ? 8.748 -1.268 10.502 1.00 80.38 104 MET A N 1
ATOM 786 C CA . MET A 1 104 ? 8.499 -0.926 11.908 1.00 80.38 104 MET A CA 1
ATOM 787 C C . MET A 1 104 ? 8.283 -2.174 12.771 1.00 80.38 104 MET A C 1
ATOM 789 O O . MET A 1 104 ? 8.806 -2.243 13.880 1.00 80.38 104 MET A O 1
ATOM 793 N N . ALA A 1 105 ? 7.541 -3.162 12.271 1.00 81.56 105 ALA A N 1
ATOM 794 C CA . ALA A 1 105 ? 7.205 -4.372 13.014 1.00 81.56 105 ALA A CA 1
ATOM 795 C C . ALA A 1 105 ? 8.366 -5.367 13.149 1.00 81.56 105 ALA A C 1
ATOM 797 O O . ALA A 1 105 ? 8.399 -6.149 14.095 1.00 81.56 105 ALA A O 1
ATOM 798 N N . SER A 1 106 ? 9.309 -5.334 12.209 1.00 79.56 106 SER A N 1
ATOM 799 C CA . SER A 1 106 ? 10.490 -6.207 12.169 1.00 79.56 106 SER A CA 1
ATOM 800 C C . SER A 1 106 ? 11.733 -5.547 12.776 1.00 79.56 106 SER A C 1
ATOM 802 O O . SER A 1 106 ? 12.798 -6.164 12.840 1.00 79.56 106 SER A O 1
ATOM 804 N N . GLY A 1 107 ? 11.627 -4.276 13.176 1.00 72.06 107 GLY A N 1
ATOM 805 C CA . GLY A 1 107 ? 12.719 -3.504 13.753 1.00 72.06 107 GLY A CA 1
ATOM 806 C C . GLY A 1 107 ? 13.169 -4.025 15.129 1.00 72.06 107 GLY A C 1
ATOM 807 O O . GLY A 1 107 ? 12.455 -4.769 15.793 1.00 72.06 107 GLY A O 1
ATOM 808 N N . PRO A 1 108 ? 14.353 -3.609 15.618 1.00 63.12 108 PRO A N 1
ATOM 809 C CA . PRO A 1 108 ? 14.960 -4.122 16.855 1.00 63.12 108 PRO A CA 1
ATOM 810 C C . PRO A 1 108 ? 14.279 -3.653 18.162 1.00 63.12 108 PRO A C 1
ATOM 812 O O . PRO A 1 108 ? 14.866 -3.783 19.243 1.00 63.12 108 PRO A O 1
ATOM 815 N N . GLY A 1 109 ? 13.091 -3.053 18.082 1.00 63.31 109 GLY A N 1
ATOM 816 C CA . GLY A 1 109 ? 12.330 -2.552 19.222 1.00 63.31 109 GLY A CA 1
ATOM 817 C C . GLY A 1 109 ? 10.877 -2.259 18.859 1.00 63.31 109 GLY A C 1
ATOM 818 O O . GLY A 1 109 ? 10.541 -2.118 17.686 1.00 63.31 109 GLY A O 1
ATOM 819 N N . MET A 1 110 ? 10.032 -2.133 19.881 1.00 64.31 110 MET A N 1
ATOM 820 C CA . MET A 1 110 ? 8.608 -1.845 19.727 1.00 64.31 110 MET A CA 1
ATOM 821 C C . MET A 1 110 ? 8.393 -0.347 19.531 1.00 64.31 110 MET A C 1
ATOM 823 O O . MET A 1 110 ? 8.680 0.453 20.423 1.00 64.31 110 MET A O 1
ATOM 827 N N . ALA A 1 111 ? 7.855 0.045 18.388 1.00 68.19 111 ALA A N 1
ATOM 828 C CA . ALA A 1 111 ? 7.439 1.406 18.113 1.00 68.19 111 ALA A CA 1
ATOM 829 C C . ALA A 1 111 ? 6.119 1.712 18.858 1.00 68.19 111 ALA A C 1
ATOM 831 O O . ALA A 1 111 ? 5.205 0.889 18.845 1.00 68.19 111 ALA A O 1
ATOM 832 N N . TRP A 1 112 ? 6.002 2.862 19.529 1.00 70.44 112 TRP A N 1
ATOM 833 C CA . TRP A 1 112 ? 4.894 3.155 20.451 1.00 70.44 112 TRP A CA 1
ATOM 834 C C . TRP A 1 112 ? 4.407 4.611 20.443 1.00 70.44 112 TRP A C 1
ATOM 836 O O . TRP A 1 112 ? 5.217 5.530 20.501 1.00 70.44 112 TRP A O 1
ATOM 846 N N . VAL A 1 113 ? 3.088 4.825 20.489 1.00 72.50 113 VAL A N 1
ATOM 847 C CA . VAL A 1 113 ? 2.427 6.120 20.751 1.00 72.50 113 VAL A CA 1
ATOM 848 C C . VAL A 1 113 ? 1.547 6.008 21.998 1.00 72.50 113 VAL A C 1
ATOM 850 O O . VAL A 1 113 ? 0.775 5.058 22.101 1.00 72.50 113 VAL A O 1
ATOM 853 N N . GLN A 1 114 ? 1.580 7.005 22.892 1.00 65.19 114 GLN A N 1
ATOM 854 C CA . GLN A 1 114 ? 0.573 7.191 23.952 1.00 65.19 114 GLN A CA 1
ATOM 855 C C . GLN A 1 114 ? 0.321 8.673 24.231 1.00 65.19 114 GLN A C 1
ATOM 857 O O . GLN A 1 114 ? 0.869 9.245 25.173 1.00 65.19 114 GLN A O 1
ATOM 862 N N . ARG A 1 115 ? -0.459 9.300 23.348 1.00 69.19 115 ARG A N 1
ATOM 863 C CA . ARG A 1 115 ? -1.062 10.643 23.446 1.00 69.19 115 ARG A CA 1
ATOM 864 C C . ARG A 1 115 ? -1.659 11.001 22.087 1.00 69.19 115 ARG A C 1
ATOM 866 O O . ARG A 1 115 ? -1.211 10.463 21.077 1.00 69.19 115 ARG A O 1
ATOM 873 N N . ASP A 1 116 ? -2.596 11.946 22.069 1.00 67.56 116 ASP A N 1
ATOM 874 C CA . ASP A 1 116 ? -3.129 12.516 20.828 1.00 67.56 116 ASP A CA 1
ATOM 875 C C . ASP A 1 116 ? -2.023 13.312 20.112 1.00 67.56 116 ASP A C 1
ATOM 877 O O . ASP A 1 116 ? -1.754 14.477 20.415 1.00 67.56 116 ASP A O 1
ATOM 881 N N . LEU A 1 117 ? -1.290 12.627 19.233 1.00 70.62 117 LEU A N 1
ATOM 882 C CA . LEU A 1 117 ? -0.282 13.225 18.370 1.00 70.62 117 LEU A CA 1
ATOM 883 C C . LEU A 1 117 ? -0.928 13.604 17.047 1.00 70.62 117 LEU A C 1
ATOM 885 O O . LEU A 1 117 ? -1.559 12.785 16.376 1.00 70.62 117 LEU A O 1
ATOM 889 N N . ASP A 1 118 ? -0.706 14.847 16.639 1.00 76.44 118 ASP A N 1
ATOM 890 C CA . ASP A 1 118 ? -1.171 15.311 15.347 1.00 76.44 118 ASP A CA 1
ATOM 891 C C . ASP A 1 118 ? -0.220 14.862 14.225 1.00 76.44 118 ASP A C 1
ATOM 893 O O . ASP A 1 118 ? 0.838 15.452 13.997 1.00 76.44 118 ASP A O 1
ATOM 897 N N . PHE A 1 119 ? -0.619 13.824 13.489 1.00 77.62 119 PHE A N 1
ATOM 898 C CA . PHE A 1 119 ? 0.097 13.341 12.307 1.00 77.62 119 PHE A CA 1
ATOM 899 C C . PHE A 1 119 ? -0.315 14.050 11.002 1.00 77.62 119 PHE A C 1
ATOM 901 O O . PHE A 1 119 ? 0.188 13.670 9.944 1.00 77.62 119 PHE A O 1
ATOM 908 N N . THR A 1 120 ? -1.181 15.083 11.034 1.00 78.19 120 THR A N 1
ATOM 909 C CA . THR A 1 120 ? -1.699 15.761 9.818 1.00 78.19 120 THR A CA 1
ATOM 910 C C . THR A 1 120 ? -0.599 16.116 8.832 1.00 78.19 120 THR A C 1
ATOM 912 O O . THR A 1 120 ? -0.730 15.830 7.646 1.00 78.19 120 THR A O 1
ATOM 915 N N . GLY A 1 121 ? 0.466 16.762 9.319 1.00 79.75 121 GLY A N 1
ATOM 916 C CA . GLY A 1 121 ? 1.518 17.289 8.455 1.00 79.75 121 GLY A CA 1
ATOM 917 C C . GLY A 1 121 ? 2.203 16.180 7.665 1.00 79.75 121 GLY A C 1
ATOM 918 O O . GLY A 1 121 ? 2.368 16.297 6.455 1.00 79.75 121 GLY A O 1
ATOM 919 N N . VAL A 1 122 ? 2.503 15.062 8.330 1.00 82.31 122 VAL A N 1
ATOM 920 C CA . VAL A 1 122 ? 3.130 13.896 7.696 1.00 82.31 122 VAL A CA 1
ATOM 921 C C . VAL A 1 122 ? 2.162 13.238 6.713 1.00 82.31 122 VAL A C 1
ATOM 923 O O . VAL A 1 122 ? 2.519 12.970 5.572 1.00 82.31 122 VAL A O 1
ATOM 926 N N . VAL A 1 123 ? 0.904 13.051 7.121 1.00 79.19 123 VAL A N 1
ATOM 927 C CA . VAL A 1 123 ? -0.159 12.484 6.277 1.00 79.19 123 VAL A CA 1
ATOM 928 C C . VAL A 1 123 ? -0.358 13.276 4.979 1.00 79.19 123 VAL A C 1
ATOM 930 O O . VAL A 1 123 ? -0.623 12.694 3.932 1.00 79.19 123 VAL A O 1
ATOM 933 N N . GLN A 1 124 ? -0.248 14.603 5.041 1.00 80.50 124 GLN A N 1
ATOM 934 C CA . GLN A 1 124 ? -0.393 15.481 3.880 1.00 80.50 124 GLN A CA 1
ATOM 935 C C . GLN A 1 124 ? 0.876 15.526 3.018 1.00 80.50 124 GLN A C 1
ATOM 937 O O . GLN A 1 124 ? 0.783 15.641 1.792 1.00 80.50 124 GLN A O 1
ATOM 942 N N . GLU A 1 125 ? 2.060 15.419 3.630 1.00 85.69 125 GLU A N 1
ATOM 943 C CA . GLU A 1 125 ? 3.341 15.469 2.918 1.00 85.69 125 GLU A CA 1
ATOM 944 C C . GLU A 1 125 ? 3.568 14.248 2.017 1.00 85.69 125 GLU A C 1
ATOM 946 O O . GLU A 1 125 ? 4.225 14.385 0.981 1.00 85.69 125 GLU A O 1
ATOM 951 N N . PHE A 1 126 ? 3.018 13.080 2.361 1.00 85.88 126 PHE A N 1
ATOM 952 C CA . PHE A 1 126 ? 3.235 11.839 1.617 1.00 85.88 126 PHE A CA 1
ATOM 953 C C . PHE A 1 126 ? 1.945 11.266 1.023 1.00 85.88 126 PHE A C 1
ATOM 955 O O . PHE A 1 126 ? 0.923 11.119 1.688 1.00 85.88 126 PHE A O 1
ATOM 962 N N . SER A 1 127 ? 2.030 10.868 -0.242 1.00 82.12 127 SER A N 1
ATOM 963 C CA . SER A 1 127 ? 1.019 10.049 -0.913 1.00 82.12 127 SER A CA 1
ATOM 964 C C . SER A 1 127 ? 1.065 8.608 -0.398 1.00 82.12 127 SER A C 1
ATOM 966 O O . SER A 1 127 ? 2.133 8.105 -0.043 1.00 82.12 127 SER A O 1
ATOM 968 N N . ASN A 1 128 ? -0.094 7.941 -0.381 1.00 76.38 128 ASN A N 1
ATOM 969 C CA . ASN A 1 128 ? -0.217 6.496 -0.141 1.00 76.38 128 ASN A CA 1
ATOM 970 C C . ASN A 1 128 ? 0.365 6.009 1.201 1.00 76.38 128 ASN A C 1
ATOM 972 O O . ASN A 1 128 ? 0.756 4.854 1.325 1.00 76.38 128 ASN A O 1
ATOM 976 N N . LEU A 1 129 ? 0.426 6.890 2.208 1.00 69.88 129 LEU A N 1
ATOM 977 C CA . LEU A 1 129 ? 1.181 6.650 3.440 1.00 69.88 129 LEU A CA 1
ATOM 978 C C . LEU A 1 129 ? 0.532 5.642 4.405 1.00 69.88 129 LEU A C 1
ATOM 980 O O . LEU A 1 129 ? 1.245 4.978 5.150 1.00 69.88 129 LEU A O 1
ATOM 984 N N . ALA A 1 130 ? -0.799 5.524 4.434 1.00 63.06 130 ALA A N 1
ATOM 985 C CA . ALA A 1 130 ? -1.466 4.653 5.402 1.00 63.06 130 ALA A CA 1
ATOM 986 C C . ALA A 1 130 ? -2.772 4.041 4.889 1.00 63.06 130 ALA A C 1
ATOM 988 O O . ALA A 1 130 ? -3.579 4.688 4.216 1.00 63.06 130 ALA A O 1
ATOM 989 N N . MET A 1 131 ? -2.991 2.786 5.283 1.00 68.94 131 MET A N 1
ATOM 990 C CA . MET A 1 131 ? -4.224 2.031 5.037 1.00 68.94 131 MET A CA 1
ATOM 991 C C . MET A 1 131 ? -5.246 2.178 6.176 1.00 68.94 131 MET A C 1
ATOM 993 O O . MET A 1 131 ? -6.424 1.882 5.985 1.00 68.94 131 MET A O 1
ATOM 997 N N . TYR A 1 132 ? -4.824 2.704 7.328 1.00 71.88 132 TYR A N 1
ATOM 998 C CA . TYR A 1 132 ? -5.643 2.923 8.522 1.00 71.88 132 TYR A CA 1
ATOM 999 C C . TYR A 1 132 ? -5.673 4.408 8.936 1.00 71.88 132 TYR A C 1
ATOM 1001 O O . TYR A 1 132 ? -4.816 5.192 8.513 1.00 71.88 132 TYR A O 1
ATOM 1009 N N . PRO A 1 133 ? -6.655 4.834 9.753 1.00 77.06 133 PRO A N 1
ATOM 1010 C CA . PRO A 1 133 ? -6.717 6.197 10.270 1.00 77.06 133 PRO A CA 1
ATOM 1011 C C . PRO A 1 133 ? -5.492 6.530 11.134 1.00 77.06 133 PRO A C 1
ATOM 1013 O O . PRO A 1 133 ? -5.158 5.789 12.054 1.00 77.06 133 PRO A O 1
ATOM 1016 N N . MET A 1 134 ? -4.846 7.670 10.873 1.00 78.12 134 MET A N 1
ATOM 1017 C CA . MET A 1 134 ? -3.737 8.204 11.687 1.00 78.12 134 MET A CA 1
ATOM 1018 C C . MET A 1 134 ? -4.173 9.422 12.517 1.00 78.12 134 MET A C 1
ATOM 1020 O O . MET A 1 134 ? -3.460 10.417 12.628 1.00 78.12 134 MET A O 1
ATOM 1024 N N . ARG A 1 135 ? -5.401 9.369 13.040 1.00 78.44 135 ARG A N 1
ATOM 1025 C CA . ARG A 1 135 ? -6.073 10.443 13.782 1.00 78.44 135 ARG A CA 1
ATOM 1026 C C . ARG A 1 135 ? -6.578 9.924 15.109 1.00 78.44 135 ARG A C 1
ATOM 1028 O O . ARG A 1 135 ? -7.058 8.795 15.156 1.00 78.44 135 ARG A O 1
ATOM 1035 N N . HIS A 1 136 ? -6.511 10.774 16.132 1.00 83.31 136 HIS A N 1
ATOM 1036 C CA . HIS A 1 136 ? -7.002 10.460 17.470 1.00 83.31 136 HIS A CA 1
ATOM 1037 C C . HIS A 1 136 ? -6.493 9.099 17.960 1.00 83.31 136 HIS A C 1
ATOM 1039 O O . HIS A 1 136 ? -7.235 8.295 18.516 1.00 83.31 136 HIS A O 1
ATOM 1045 N N . ILE A 1 137 ? -5.220 8.805 17.680 1.00 85.06 137 ILE A N 1
ATOM 1046 C CA . ILE A 1 137 ? -4.565 7.607 18.193 1.00 85.06 137 ILE A CA 1
ATOM 1047 C C . ILE A 1 137 ? -4.332 7.860 19.680 1.00 85.06 137 ILE A C 1
ATOM 1049 O O . ILE A 1 137 ? -3.468 8.649 20.054 1.00 85.06 137 ILE A O 1
ATOM 1053 N N . ALA A 1 138 ? -5.104 7.189 20.528 1.00 85.00 138 ALA A N 1
ATOM 1054 C CA . ALA A 1 138 ? -4.894 7.210 21.968 1.00 85.00 138 ALA A CA 1
ATOM 1055 C C . ALA A 1 138 ? -3.649 6.393 22.333 1.00 85.00 138 ALA A C 1
ATOM 1057 O O . ALA A 1 138 ? -2.858 6.780 23.199 1.00 85.00 138 ALA A O 1
ATOM 1058 N N . LYS A 1 139 ? -3.474 5.255 21.652 1.00 86.19 139 LYS A N 1
ATOM 1059 C CA . LYS A 1 139 ? -2.386 4.306 21.877 1.00 86.19 139 LYS A CA 1
ATOM 1060 C C . LYS A 1 139 ? -2.045 3.600 20.569 1.00 86.19 139 LYS A C 1
ATOM 1062 O O . LYS A 1 139 ? -2.952 3.180 19.867 1.00 86.19 139 LYS A O 1
ATOM 1067 N N . ALA A 1 140 ? -0.776 3.423 20.234 1.00 85.75 140 ALA A N 1
ATOM 1068 C CA . ALA A 1 140 ? -0.385 2.539 19.135 1.00 85.75 140 ALA A CA 1
ATOM 1069 C C . ALA A 1 140 ? 0.899 1.803 19.481 1.00 85.75 140 ALA A C 1
ATOM 1071 O O . ALA A 1 140 ? 1.773 2.375 20.127 1.00 85.75 140 ALA A O 1
ATOM 1072 N N . ARG A 1 141 ? 1.012 0.546 19.063 1.00 86.00 141 ARG A N 1
ATOM 1073 C CA . ARG A 1 141 ? 2.186 -0.307 19.246 1.00 86.00 141 ARG A CA 1
ATOM 1074 C C . ARG A 1 141 ? 2.419 -1.131 17.998 1.00 86.00 141 ARG A C 1
ATOM 1076 O O . ARG A 1 141 ? 1.466 -1.672 17.450 1.00 86.00 141 ARG A O 1
ATOM 1083 N N . VAL A 1 142 ? 3.670 -1.219 17.568 1.00 85.44 142 VAL A N 1
ATOM 1084 C CA . VAL A 1 142 ? 4.096 -2.005 16.405 1.00 85.44 142 VAL A CA 1
ATOM 1085 C C . VAL A 1 142 ? 5.466 -2.608 16.703 1.00 85.44 142 VAL A C 1
ATOM 1087 O O . VAL A 1 142 ? 6.347 -1.887 17.161 1.00 85.44 142 VAL A O 1
ATOM 1090 N N . GLY A 1 143 ? 5.655 -3.899 16.462 1.00 83.12 143 GLY A N 1
ATOM 1091 C CA . GLY A 1 143 ? 6.920 -4.603 16.696 1.00 83.12 143 GLY A CA 1
ATOM 1092 C C . GLY A 1 143 ? 6.697 -6.089 16.973 1.00 83.12 143 GLY A C 1
ATOM 1093 O O . GLY A 1 143 ? 5.554 -6.516 17.134 1.00 83.12 143 GLY A O 1
ATOM 1094 N N . ASP A 1 144 ? 7.778 -6.869 16.975 1.00 80.69 144 ASP A N 1
ATOM 1095 C CA . ASP A 1 144 ? 7.765 -8.330 17.145 1.00 80.69 144 ASP A CA 1
ATOM 1096 C C . ASP A 1 144 ? 6.751 -9.049 16.226 1.00 80.69 144 ASP A C 1
ATOM 1098 O O . ASP A 1 144 ? 6.146 -10.054 16.589 1.00 80.69 144 ASP A O 1
ATOM 1102 N N . GLY A 1 145 ? 6.552 -8.525 15.008 1.00 84.75 145 GLY A N 1
ATOM 1103 C CA . GLY A 1 145 ? 5.599 -9.085 14.040 1.00 84.75 145 GLY A CA 1
ATOM 1104 C C . GLY A 1 145 ? 4.122 -8.835 14.368 1.00 84.75 145 GLY A C 1
ATOM 1105 O O . GLY A 1 145 ? 3.248 -9.492 13.805 1.00 84.75 145 GLY A O 1
ATOM 1106 N N . ALA A 1 146 ? 3.811 -7.887 15.253 1.00 86.56 146 ALA A N 1
ATOM 1107 C CA . ALA A 1 146 ? 2.445 -7.535 15.622 1.00 86.56 146 ALA A CA 1
ATOM 1108 C C . ALA A 1 146 ? 2.214 -6.020 15.636 1.00 86.56 146 ALA A C 1
ATOM 1110 O O . ALA A 1 146 ? 3.144 -5.210 15.720 1.00 86.56 146 ALA A O 1
ATOM 1111 N N . PHE A 1 147 ? 0.944 -5.626 15.565 1.00 87.69 147 PHE A N 1
ATOM 1112 C CA . PHE A 1 147 ? 0.528 -4.250 15.781 1.00 87.69 147 PHE A CA 1
ATOM 1113 C C . PHE A 1 147 ? -0.802 -4.165 16.533 1.00 87.69 147 PHE A C 1
ATOM 1115 O O . PHE A 1 147 ? -1.650 -5.053 16.472 1.00 87.69 147 PHE A O 1
ATOM 1122 N N . CYS A 1 148 ? -0.990 -3.053 17.234 1.00 88.25 148 CYS A N 1
ATOM 1123 C CA . CYS A 1 148 ? -2.231 -2.699 17.902 1.00 88.25 148 CYS A CA 1
ATOM 1124 C C . CYS A 1 148 ? -2.381 -1.182 17.947 1.00 88.25 148 CYS A C 1
ATOM 1126 O O . CYS A 1 148 ? -1.457 -0.474 18.347 1.00 88.25 148 CYS A O 1
ATOM 1128 N N . ILE A 1 149 ? -3.546 -0.678 17.558 1.00 88.56 149 ILE A N 1
ATOM 1129 C CA . ILE A 1 149 ? -3.898 0.738 17.576 1.00 88.56 149 ILE A CA 1
ATOM 1130 C C . ILE A 1 149 ? -5.212 0.886 18.338 1.00 88.56 149 ILE A C 1
ATOM 1132 O O . ILE A 1 149 ? -6.190 0.216 18.029 1.00 88.56 149 ILE A O 1
ATOM 1136 N N . ARG A 1 150 ? -5.234 1.781 19.325 1.00 89.56 150 ARG A N 1
ATOM 1137 C CA . ARG A 1 150 ? -6.427 2.229 20.037 1.00 89.56 150 ARG A CA 1
ATOM 1138 C C . ARG A 1 150 ? -6.716 3.680 19.681 1.00 89.56 150 ARG A C 1
ATOM 1140 O O . ARG A 1 150 ? -5.844 4.545 19.814 1.00 89.56 150 ARG A O 1
ATOM 1147 N N . TYR A 1 151 ? -7.942 3.938 19.263 1.00 88.81 151 TYR A N 1
ATOM 1148 C CA . TYR A 1 151 ? -8.447 5.242 18.874 1.00 88.81 151 TYR A CA 1
ATOM 1149 C C . TYR A 1 151 ? -9.323 5.844 19.972 1.00 88.81 151 TYR A C 1
ATOM 1151 O O . TYR A 1 151 ? -10.077 5.135 20.620 1.00 88.81 151 TYR A O 1
ATOM 1159 N N . ASP A 1 152 ? -9.275 7.162 20.130 1.00 89.50 152 ASP A N 1
ATOM 1160 C CA . ASP A 1 152 ? -10.313 7.928 20.822 1.00 89.50 152 ASP A CA 1
ATOM 1161 C C . ASP A 1 152 ? -11.258 8.509 19.761 1.00 89.50 152 ASP A C 1
ATOM 1163 O O . ASP A 1 152 ? -10.966 9.533 19.147 1.00 89.50 152 ASP A O 1
ATOM 1167 N N . ILE A 1 153 ? -12.340 7.797 19.434 1.00 88.88 153 ILE A N 1
ATOM 1168 C CA . ILE A 1 153 ? -13.206 8.145 18.297 1.00 88.88 153 ILE A CA 1
ATOM 1169 C C . ILE A 1 153 ? -14.207 9.234 18.723 1.00 88.88 153 ILE A C 1
ATOM 1171 O O . ILE A 1 153 ? -15.158 8.937 19.453 1.00 88.88 153 ILE A O 1
ATOM 1175 N N . PRO A 1 154 ? -14.103 10.482 18.224 1.00 87.31 154 PRO A N 1
ATOM 1176 C CA . PRO A 1 154 ? -15.008 11.543 18.645 1.00 87.31 154 PRO A CA 1
ATOM 1177 C C . PRO A 1 154 ? -16.429 11.282 18.135 1.00 87.31 154 PRO A C 1
ATOM 1179 O O . PRO A 1 154 ? -16.631 10.952 16.965 1.00 87.31 154 PRO A O 1
ATOM 1182 N N . ALA A 1 155 ? -17.439 11.517 18.978 1.00 84.25 155 ALA A N 1
ATOM 1183 C CA . ALA A 1 155 ? -18.850 11.258 18.655 1.00 84.25 155 ALA A CA 1
ATOM 1184 C C . ALA A 1 155 ? -19.395 12.064 17.455 1.00 84.25 155 ALA A C 1
ATOM 1186 O O . ALA A 1 155 ? -20.431 11.725 16.888 1.00 84.25 155 ALA A O 1
ATOM 1187 N N . LYS A 1 156 ? -18.733 13.165 17.082 1.00 84.19 156 LYS A N 1
ATOM 1188 C CA . LYS A 1 156 ? -19.108 14.028 15.953 1.00 84.19 156 LYS A CA 1
ATOM 1189 C C . LYS A 1 156 ? -17.864 14.410 15.163 1.00 84.19 156 LYS A C 1
ATOM 1191 O O . LYS A 1 156 ? -17.351 15.516 15.308 1.00 84.19 156 LYS A O 1
ATOM 1196 N N . PHE A 1 157 ? -17.385 13.486 14.339 1.00 85.44 157 PHE A N 1
ATOM 1197 C CA . PHE A 1 157 ? -16.278 13.736 13.425 1.00 85.44 157 PHE A CA 1
ATOM 1198 C C . PHE A 1 157 ? -16.701 13.465 11.985 1.00 85.44 157 PHE A C 1
ATOM 1200 O O . PHE A 1 157 ? -17.249 12.409 11.684 1.00 85.44 157 PHE A O 1
ATOM 1207 N N . ASP A 1 158 ? -16.414 14.402 11.090 1.00 89.19 158 ASP A N 1
ATOM 1208 C CA . ASP A 1 158 ? -16.534 14.229 9.644 1.00 89.19 158 ASP A CA 1
ATOM 1209 C C . ASP A 1 158 ? -15.567 15.201 8.974 1.00 89.19 158 ASP A C 1
ATOM 1211 O O . ASP A 1 158 ? -15.706 16.421 9.089 1.00 89.19 158 ASP A O 1
ATOM 1215 N N . GLN A 1 159 ? -14.550 14.661 8.318 1.00 83.00 159 GLN A N 1
ATOM 1216 C CA . GLN A 1 159 ? -13.523 15.443 7.661 1.00 83.00 159 GLN A CA 1
ATOM 1217 C C . GLN A 1 159 ? -13.177 14.817 6.318 1.00 83.00 159 GLN A C 1
ATOM 1219 O O . GLN A 1 159 ? -12.919 13.620 6.199 1.00 83.00 159 GLN A O 1
ATOM 1224 N N . VAL A 1 160 ? -13.097 15.657 5.293 1.00 83.12 160 VAL A N 1
ATOM 1225 C CA . VAL A 1 160 ? -12.433 15.289 4.045 1.00 83.12 160 VAL A CA 1
ATOM 1226 C C . VAL A 1 160 ? -10.969 15.659 4.193 1.00 83.12 160 VAL A C 1
ATOM 1228 O O . VAL A 1 160 ? -10.618 16.837 4.255 1.00 83.12 160 VAL A O 1
ATOM 1231 N N . MET A 1 161 ? -10.120 14.646 4.284 1.00 73.19 161 MET A N 1
ATOM 1232 C CA . MET A 1 161 ? -8.679 14.821 4.301 1.00 73.19 161 MET A CA 1
ATOM 1233 C C . MET A 1 161 ? -8.149 14.752 2.878 1.00 73.19 161 MET A C 1
ATOM 1235 O O . MET A 1 161 ? -8.631 13.979 2.048 1.00 73.19 161 MET A O 1
ATOM 1239 N N . VAL A 1 162 ? -7.148 15.578 2.605 1.00 68.00 162 VAL A N 1
ATOM 1240 C CA . VAL A 1 162 ? -6.442 15.556 1.332 1.00 68.00 162 VAL A CA 1
ATOM 1241 C C . VAL A 1 162 ? -5.127 14.817 1.552 1.00 68.00 162 VAL A C 1
ATOM 1243 O O . VAL A 1 162 ? -4.307 15.245 2.360 1.00 68.00 162 VAL A O 1
ATOM 1246 N N . PHE A 1 163 ? -4.965 13.688 0.872 1.00 62.44 163 PHE A N 1
ATOM 1247 C CA . PHE A 1 163 ? -3.726 12.918 0.816 1.00 62.44 163 PHE A CA 1
ATOM 1248 C C . PHE A 1 163 ? -3.094 13.193 -0.546 1.00 62.44 163 PHE A C 1
ATOM 1250 O O . PHE A 1 163 ? -3.515 12.633 -1.559 1.00 62.44 163 PHE A O 1
ATOM 1257 N N . GLY A 1 164 ? -2.157 14.139 -0.586 1.00 63.91 164 GLY A N 1
ATOM 1258 C CA . GLY A 1 164 ? -1.706 14.738 -1.840 1.00 63.91 164 GLY A CA 1
ATOM 1259 C C . GLY A 1 164 ? -2.820 15.545 -2.500 1.00 63.91 164 GLY A C 1
ATOM 1260 O O . GLY A 1 164 ? -3.161 16.615 -2.011 1.00 63.91 164 GLY A O 1
ATOM 1261 N N . ASP A 1 165 ? -3.406 15.012 -3.566 1.00 56.59 165 ASP A N 1
ATOM 1262 C CA . ASP A 1 165 ? -4.534 15.609 -4.303 1.00 56.59 165 ASP A CA 1
ATOM 1263 C C . ASP A 1 165 ? -5.779 14.683 -4.269 1.00 56.59 165 ASP A C 1
ATOM 1265 O O . ASP A 1 165 ? -6.851 15.027 -4.780 1.00 56.59 165 ASP A O 1
ATOM 1269 N N . SER A 1 166 ? -5.661 13.514 -3.627 1.00 63.03 166 SER A N 1
ATOM 1270 C CA . SER A 1 166 ? -6.758 12.576 -3.391 1.00 63.03 166 SER A CA 1
ATOM 1271 C C . SER A 1 166 ? -7.561 12.978 -2.155 1.00 63.03 166 SER A C 1
ATOM 1273 O O . SER A 1 166 ? -7.007 13.272 -1.094 1.00 63.03 166 SER A O 1
ATOM 1275 N N . LYS A 1 167 ? -8.892 12.989 -2.273 1.00 73.31 167 LYS A N 1
ATOM 1276 C CA . LYS A 1 167 ? -9.806 13.335 -1.175 1.00 73.31 167 LYS A CA 1
ATOM 1277 C C . LYS A 1 167 ? -10.331 12.069 -0.516 1.00 73.31 167 LYS A C 1
ATOM 1279 O O . LYS A 1 167 ? -11.127 11.350 -1.111 1.00 73.31 167 LYS A O 1
ATOM 1284 N N . ILE A 1 168 ? -9.928 11.843 0.726 1.00 77.31 168 ILE A N 1
ATOM 1285 C CA . ILE A 1 168 ? -10.378 10.720 1.542 1.00 77.31 168 ILE A CA 1
ATOM 1286 C C . ILE A 1 168 ? -11.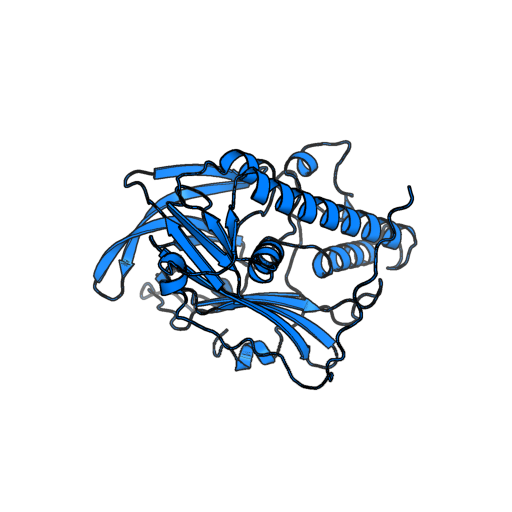270 11.268 2.645 1.00 77.31 168 ILE A C 1
ATOM 1288 O O . ILE A 1 168 ? -10.830 12.054 3.484 1.00 77.31 168 ILE A O 1
ATOM 1292 N N . ARG A 1 169 ? -12.535 10.853 2.656 1.00 85.38 169 ARG A N 1
ATOM 1293 C CA . ARG A 1 169 ? -13.444 11.181 3.752 1.00 85.38 169 ARG A CA 1
ATOM 1294 C C . ARG A 1 169 ? -13.199 10.227 4.915 1.00 85.38 169 ARG A C 1
ATOM 1296 O O . ARG A 1 169 ? -13.246 9.012 4.730 1.00 85.38 169 ARG A O 1
ATOM 1303 N N . ILE A 1 170 ? -12.956 10.793 6.092 1.00 86.12 170 ILE A N 1
ATOM 1304 C CA . ILE A 1 170 ? -12.907 10.086 7.368 1.00 86.12 170 ILE A CA 1
ATOM 1305 C C . ILE A 1 170 ? -13.994 10.660 8.267 1.00 86.12 170 ILE A C 1
ATOM 1307 O O . ILE A 1 170 ? -14.090 11.873 8.437 1.00 86.12 170 ILE A O 1
ATOM 1311 N N . ARG A 1 171 ? -14.822 9.796 8.845 1.00 91.31 171 ARG A N 1
ATOM 1312 C CA . ARG A 1 171 ? -15.935 10.197 9.711 1.00 91.31 171 ARG A CA 1
ATOM 1313 C C . ARG A 1 171 ? -16.150 9.199 10.835 1.00 91.31 171 ARG A C 1
ATOM 1315 O O . ARG A 1 171 ? -15.772 8.040 10.708 1.00 91.31 171 ARG A O 1
ATOM 1322 N N . ASN A 1 172 ? -16.801 9.641 11.899 1.00 92.12 172 ASN A N 1
ATOM 1323 C CA . ASN A 1 172 ? -17.438 8.741 12.846 1.00 92.12 172 ASN A CA 1
ATOM 1324 C C . ASN A 1 172 ? -18.636 8.064 12.157 1.00 92.12 172 ASN A C 1
ATOM 1326 O O . ASN A 1 172 ? -19.394 8.705 11.422 1.00 92.12 172 ASN A O 1
ATOM 1330 N N . ALA A 1 173 ? -18.793 6.768 12.388 1.00 92.38 173 ALA A N 1
ATOM 1331 C CA . ALA A 1 173 ? -19.982 6.006 12.048 1.00 92.38 173 ALA A CA 1
ATOM 1332 C C . ALA A 1 173 ? -20.326 5.053 13.200 1.00 92.38 173 ALA A C 1
ATOM 1334 O O . ALA A 1 173 ? -19.571 4.924 14.161 1.00 92.38 173 ALA A O 1
ATOM 1335 N N . ASN A 1 174 ? -21.456 4.359 13.078 1.00 92.19 174 ASN A N 1
ATOM 1336 C CA . ASN A 1 174 ? -21.796 3.248 13.960 1.00 92.19 174 ASN A CA 1
ATOM 1337 C C . ASN A 1 174 ? -21.714 1.932 13.187 1.00 92.19 174 ASN A C 1
ATOM 1339 O O . ASN A 1 174 ? -22.105 1.855 12.013 1.00 92.19 174 ASN A O 1
ATOM 1343 N N . LEU A 1 175 ? -21.221 0.908 13.870 1.00 91.31 175 LEU A N 1
ATOM 1344 C CA . LEU A 1 175 ? -21.226 -0.477 13.436 1.00 91.31 175 LEU A CA 1
ATOM 1345 C C . LEU A 1 175 ? -22.129 -1.270 14.377 1.00 91.31 175 LEU A C 1
ATOM 1347 O O . LEU A 1 175 ? -21.990 -1.167 15.589 1.00 91.31 175 LEU A O 1
ATOM 1351 N N . GLU A 1 176 ? -23.050 -2.044 13.816 1.00 91.00 176 GLU A N 1
ATOM 1352 C CA . GLU A 1 176 ? -23.802 -3.042 14.571 1.00 91.00 176 GLU A CA 1
ATOM 1353 C C . GLU A 1 176 ? -23.035 -4.366 14.502 1.00 91.00 176 GLU A C 1
ATOM 1355 O O . GLU A 1 176 ? -22.806 -4.897 13.414 1.00 91.00 176 GLU A O 1
ATOM 1360 N N . LEU A 1 177 ? -22.570 -4.846 15.653 1.00 84.12 177 LEU A N 1
ATOM 1361 C CA . LEU A 1 177 ? -21.846 -6.108 15.782 1.00 84.12 177 LEU A CA 1
ATOM 1362 C C . LEU A 1 177 ? -22.811 -7.297 15.687 1.00 84.12 177 LEU A C 1
ATOM 1364 O O . LEU A 1 177 ? -24.025 -7.146 15.808 1.00 84.12 177 LEU A O 1
ATOM 1368 N N . GLU A 1 178 ? -22.278 -8.515 15.545 1.00 79.38 178 GLU A N 1
ATOM 1369 C CA . GLU A 1 178 ? -23.103 -9.736 15.526 1.00 79.38 178 GLU A CA 1
ATOM 1370 C C . GLU A 1 178 ? -23.942 -9.920 16.804 1.00 79.38 178 GLU A C 1
ATOM 1372 O O . GLU A 1 178 ? -24.991 -10.558 16.765 1.00 79.38 178 GLU A O 1
ATOM 1377 N N . SER A 1 179 ? -23.505 -9.337 17.924 1.00 80.94 179 SER A N 1
ATOM 1378 C CA . SER A 1 179 ?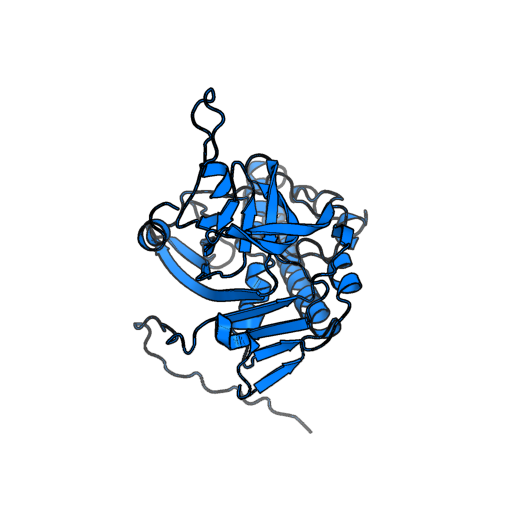 -24.237 -9.307 19.195 1.00 80.94 179 SER A CA 1
ATOM 1379 C C . SER A 1 179 ? -25.470 -8.388 19.184 1.00 80.94 179 SER A C 1
ATOM 1381 O O . SER A 1 179 ? -26.241 -8.408 20.142 1.00 80.94 179 SER A O 1
ATOM 1383 N N . GLY A 1 180 ? -25.653 -7.567 18.143 1.00 84.44 180 GLY A N 1
ATOM 1384 C CA . GLY A 1 180 ? -26.653 -6.494 18.076 1.00 84.44 180 GLY A CA 1
ATOM 1385 C C . GLY A 1 180 ? -26.227 -5.202 18.786 1.00 84.44 180 GLY A C 1
ATOM 1386 O O . GLY A 1 180 ? -26.963 -4.213 18.782 1.00 84.44 180 GLY A O 1
ATOM 1387 N N . GLU A 1 181 ? -25.043 -5.183 19.401 1.00 89.00 181 GLU A N 1
ATOM 1388 C CA . GLU A 1 181 ? -24.473 -3.981 20.004 1.00 89.00 181 GLU A CA 1
ATOM 1389 C C . GLU A 1 181 ? -24.036 -2.985 18.927 1.00 89.00 181 GLU A C 1
ATOM 1391 O O . GLU A 1 181 ? -23.441 -3.363 17.918 1.00 89.00 181 GLU A O 1
ATOM 1396 N N . LYS A 1 182 ? -24.306 -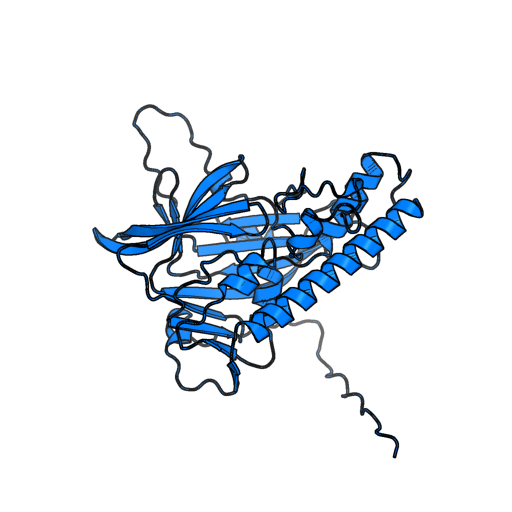1.695 19.156 1.00 90.56 182 LYS A N 1
ATOM 1397 C CA . LYS A 1 182 ? -23.841 -0.612 18.286 1.00 90.56 182 LYS A CA 1
ATOM 1398 C C . LYS A 1 182 ? -22.617 0.048 18.887 1.00 90.56 182 LYS A C 1
ATOM 1400 O O . LYS A 1 182 ? -22.721 0.682 19.934 1.00 90.56 182 LYS A O 1
ATOM 1405 N N . VAL A 1 183 ? -21.501 -0.049 18.179 1.00 91.38 183 VAL A N 1
ATOM 1406 C CA . VAL A 1 183 ? -20.221 0.531 18.587 1.00 91.38 183 VAL A CA 1
ATOM 1407 C C . VAL A 1 183 ? -19.817 1.674 17.650 1.00 91.38 183 VAL A C 1
ATOM 1409 O O . VAL A 1 183 ? -20.090 1.608 16.443 1.00 91.38 183 VAL A O 1
ATOM 1412 N N . PRO A 1 184 ? -19.193 2.744 18.173 1.00 91.81 184 PRO A N 1
ATOM 1413 C CA . PRO A 1 184 ? -18.630 3.798 17.342 1.00 91.81 184 PRO A CA 1
ATOM 1414 C C . PRO A 1 184 ? -17.407 3.274 16.581 1.00 91.81 184 PRO A C 1
ATOM 1416 O O . PRO A 1 184 ? -16.576 2.555 17.132 1.00 91.81 184 PRO A O 1
ATOM 1419 N N . VAL A 1 185 ? -17.284 3.663 15.314 1.00 93.69 185 VAL A N 1
ATOM 1420 C CA . VAL A 1 185 ? -16.178 3.262 14.434 1.00 93.69 185 VAL A CA 1
ATOM 1421 C C . VAL A 1 185 ? -15.683 4.438 13.596 1.00 93.69 185 VAL A C 1
ATOM 1423 O O . VAL A 1 185 ? -16.443 5.348 13.248 1.00 93.69 185 VAL A O 1
ATOM 1426 N N . TRP A 1 186 ? -14.410 4.402 13.213 1.00 93.00 186 TRP A N 1
ATOM 1427 C CA . TRP A 1 186 ? -13.882 5.221 12.133 1.00 93.00 186 TRP A CA 1
ATOM 1428 C C . TRP A 1 186 ? -14.338 4.659 10.798 1.00 93.00 186 TRP A C 1
ATOM 1430 O O . TRP A 1 186 ? -14.023 3.526 10.470 1.00 93.00 186 TRP A O 1
ATOM 1440 N N . SER A 1 187 ? -15.010 5.466 9.990 1.00 91.19 187 SER A N 1
ATOM 1441 C CA . SER A 1 187 ? -15.340 5.151 8.604 1.00 91.19 187 SER A CA 1
ATOM 1442 C C . SER A 1 187 ? -14.375 5.878 7.675 1.00 91.19 187 SER A C 1
ATOM 1444 O O . SER A 1 187 ? -14.305 7.110 7.712 1.00 91.19 187 SER A O 1
ATOM 1446 N N . ARG A 1 188 ? -13.727 5.145 6.774 1.00 87.88 188 ARG A N 1
ATOM 1447 C CA . ARG A 1 188 ? -12.859 5.675 5.721 1.00 87.88 188 ARG A CA 1
ATOM 1448 C C . ARG A 1 188 ? -13.300 5.161 4.354 1.00 87.88 188 ARG A C 1
ATOM 1450 O O . ARG A 1 188 ? -13.436 3.960 4.155 1.00 87.88 188 ARG A O 1
ATOM 1457 N N . GLU A 1 189 ? -13.476 6.068 3.397 1.00 83.94 189 GLU A N 1
ATOM 1458 C CA . GLU A 1 189 ? -13.719 5.680 2.000 1.00 83.94 189 GLU A CA 1
ATOM 1459 C C . GLU A 1 189 ? -12.435 5.129 1.350 1.00 83.94 189 GLU A C 1
ATOM 1461 O O . GLU A 1 189 ? -11.356 5.708 1.503 1.00 83.94 189 GLU A O 1
ATOM 1466 N N . TRP A 1 190 ? -12.565 4.035 0.598 1.00 76.19 190 TRP A N 1
ATOM 1467 C CA . TRP A 1 190 ? -11.494 3.390 -0.170 1.00 76.19 190 TRP A CA 1
ATOM 1468 C C . TRP A 1 190 ? -12.003 2.992 -1.564 1.00 76.19 190 TRP A C 1
ATOM 1470 O O . TRP A 1 190 ? -13.204 2.803 -1.752 1.00 76.19 190 TRP A O 1
ATOM 1480 N N . LEU A 1 191 ? -11.113 2.884 -2.552 1.00 70.31 191 LEU A N 1
ATOM 1481 C CA . LEU A 1 191 ? -11.455 2.458 -3.915 1.00 70.31 191 LEU A CA 1
ATOM 1482 C C . LEU A 1 191 ? -11.191 0.957 -4.091 1.00 70.31 191 LEU A C 1
ATOM 1484 O O . LEU A 1 191 ? -10.079 0.491 -3.856 1.00 70.31 191 LEU A O 1
ATOM 1488 N N . ALA A 1 192 ? -12.215 0.212 -4.494 1.00 65.00 192 ALA A N 1
ATOM 1489 C CA . ALA A 1 192 ? -12.128 -1.206 -4.829 1.00 65.00 192 ALA A CA 1
ATOM 1490 C C . ALA A 1 192 ? -11.490 -1.429 -6.216 1.00 65.00 192 ALA A C 1
ATOM 1492 O O . ALA A 1 192 ? -11.347 -0.482 -6.996 1.00 65.00 192 ALA A O 1
ATOM 1493 N N . GLY A 1 193 ? -11.155 -2.682 -6.550 1.00 58.53 193 GLY A N 1
ATOM 1494 C CA . GLY A 1 193 ? -10.586 -3.051 -7.856 1.00 58.53 193 GLY A CA 1
ATOM 1495 C C . GLY A 1 193 ? -11.470 -2.694 -9.056 1.00 58.53 193 GLY A C 1
ATOM 1496 O O . GLY A 1 193 ? -10.957 -2.355 -10.118 1.00 58.53 193 GLY A O 1
ATOM 1497 N N . ASP A 1 194 ? -12.792 -2.660 -8.871 1.00 64.44 194 ASP A N 1
ATOM 1498 C CA . ASP A 1 194 ? -13.765 -2.253 -9.893 1.00 64.44 194 ASP A CA 1
ATOM 1499 C C . ASP A 1 194 ? -13.972 -0.726 -9.986 1.00 64.44 194 ASP A C 1
ATOM 1501 O O . ASP A 1 194 ? -14.873 -0.250 -10.681 1.00 64.44 194 ASP A O 1
ATOM 1505 N N . GLY A 1 195 ? -13.173 0.059 -9.256 1.00 67.69 195 GLY A N 1
ATOM 1506 C CA . GLY A 1 195 ? -13.257 1.518 -9.205 1.00 67.69 195 GLY A CA 1
ATOM 1507 C C . GLY A 1 195 ? -14.434 2.057 -8.387 1.00 67.69 195 GLY A C 1
ATOM 1508 O O . GLY A 1 195 ? -14.594 3.278 -8.283 1.00 67.69 195 GLY A O 1
ATOM 1509 N N . LYS A 1 196 ? -15.260 1.192 -7.779 1.00 74.50 196 LYS A N 1
ATOM 1510 C CA . LYS A 1 196 ? -16.323 1.626 -6.864 1.00 74.50 196 LYS A CA 1
ATOM 1511 C C . LYS A 1 196 ? -15.762 1.903 -5.473 1.00 74.50 196 LYS A C 1
ATOM 1513 O O . LYS A 1 196 ? -14.711 1.406 -5.080 1.00 74.50 196 LYS A O 1
ATOM 1518 N N . LYS A 1 197 ? -16.476 2.728 -4.708 1.00 76.88 197 LYS A N 1
ATOM 1519 C CA . LYS A 1 197 ? -16.103 3.040 -3.327 1.00 76.88 197 LYS A CA 1
ATOM 1520 C C . LYS A 1 197 ? -16.588 1.946 -2.379 1.00 76.88 197 LYS A C 1
ATOM 1522 O O . LYS A 1 197 ? -17.771 1.615 -2.396 1.00 76.88 197 LYS A O 1
ATOM 1527 N N . LEU A 1 198 ? -15.695 1.465 -1.522 1.00 82.44 198 LEU A N 1
ATOM 1528 C CA . LEU A 1 198 ? -16.017 0.687 -0.327 1.00 82.44 198 LEU A CA 1
ATOM 1529 C C . LEU A 1 198 ? -15.741 1.527 0.926 1.00 82.44 198 LEU A C 1
ATOM 1531 O O . LEU A 1 198 ? -14.985 2.502 0.886 1.00 82.44 198 LEU A O 1
ATOM 1535 N N . GLU A 1 199 ? -16.368 1.166 2.040 1.00 88.06 199 GLU A N 1
ATOM 1536 C CA . GLU A 1 199 ? -16.155 1.829 3.326 1.00 88.06 199 GLU A CA 1
ATOM 1537 C C . GLU A 1 199 ? -15.401 0.881 4.265 1.00 88.06 199 GLU A C 1
ATOM 1539 O O . GLU A 1 199 ? -15.899 -0.190 4.606 1.00 88.06 199 GLU A O 1
ATOM 1544 N N . LEU A 1 200 ? -14.192 1.277 4.667 1.00 90.06 200 LEU A N 1
ATOM 1545 C CA . LEU A 1 200 ? -13.422 0.614 5.716 1.00 90.06 200 LEU A CA 1
ATOM 1546 C C . LEU A 1 200 ? -13.860 1.168 7.068 1.00 90.06 200 LEU A C 1
ATOM 1548 O O . LEU A 1 200 ? -13.840 2.383 7.280 1.00 90.06 200 LEU A O 1
ATOM 1552 N N . LEU A 1 201 ? -14.245 0.279 7.973 1.00 93.12 201 LEU A N 1
ATOM 1553 C CA . LEU A 1 201 ? -14.678 0.594 9.325 1.00 93.12 201 LEU A CA 1
ATOM 1554 C C . LEU A 1 201 ? -13.626 0.088 10.310 1.00 93.12 201 LEU A C 1
ATOM 1556 O O . LEU A 1 201 ? -13.313 -1.098 10.294 1.00 93.12 201 LEU A O 1
ATOM 1560 N N . PHE A 1 202 ? -13.111 0.962 11.166 1.00 93.25 202 PHE A N 1
ATOM 1561 C CA . PHE A 1 202 ? -12.162 0.609 12.219 1.00 93.25 202 PHE A CA 1
ATOM 1562 C C . PHE A 1 202 ? -12.817 0.841 13.577 1.00 93.25 202 PHE A C 1
ATOM 1564 O O . PHE A 1 202 ? -13.265 1.950 13.868 1.00 93.25 202 PHE A O 1
ATOM 1571 N N . GLU A 1 203 ? -12.898 -0.204 14.389 1.00 93.50 203 GLU A N 1
ATOM 1572 C CA . GLU A 1 203 ? -13.334 -0.127 15.780 1.00 93.50 203 GLU A CA 1
ATOM 1573 C C . GLU A 1 203 ? -12.357 0.692 16.629 1.00 93.50 203 GLU A C 1
ATOM 1575 O O . GLU A 1 203 ? -11.289 1.104 16.170 1.00 93.50 203 GLU A O 1
ATOM 1580 N N . GLU A 1 204 ? -12.720 0.925 17.893 1.00 91.69 204 GLU A N 1
ATOM 1581 C CA . GLU A 1 204 ? -11.849 1.601 18.857 1.00 91.69 204 GLU A CA 1
ATOM 1582 C C . GLU A 1 204 ? -10.470 0.938 18.931 1.00 91.69 204 GLU A C 1
ATOM 1584 O O . GLU A 1 204 ? -9.463 1.628 19.039 1.00 91.69 204 GLU A O 1
ATOM 1589 N N . THR A 1 205 ? -10.413 -0.391 18.842 1.00 90.88 205 THR A N 1
ATOM 1590 C CA . THR A 1 205 ? -9.166 -1.156 18.871 1.00 90.88 205 THR A CA 1
ATOM 1591 C C . THR A 1 205 ? -8.998 -1.934 17.568 1.00 90.88 205 THR A C 1
ATOM 1593 O O . THR A 1 205 ? -9.828 -2.776 17.247 1.00 90.88 205 THR A O 1
ATOM 1596 N N . PHE A 1 206 ? -7.913 -1.664 16.840 1.00 90.75 206 PHE A N 1
ATOM 1597 C CA . PHE A 1 206 ? -7.516 -2.331 15.600 1.00 90.75 206 PHE A CA 1
ATOM 1598 C C . PHE A 1 206 ? -6.152 -3.002 15.782 1.00 90.75 206 PHE A C 1
ATOM 1600 O O . PHE A 1 206 ? -5.147 -2.321 15.998 1.00 90.75 206 PHE A O 1
ATOM 1607 N N . CYS A 1 207 ? -6.105 -4.329 15.687 1.00 91.19 207 CYS A N 1
ATOM 1608 C CA . CYS A 1 207 ? -4.890 -5.111 15.932 1.00 91.19 207 CYS A CA 1
ATOM 1609 C C . CYS A 1 207 ? -4.698 -6.188 14.880 1.00 91.19 207 CYS A C 1
ATOM 1611 O O . CYS A 1 207 ? -5.645 -6.564 14.196 1.00 91.19 207 CYS A O 1
ATOM 1613 N N . GLY A 1 208 ? -3.498 -6.745 14.834 1.00 91.06 208 GLY A N 1
ATOM 1614 C CA . GLY A 1 208 ? -3.230 -7.966 14.098 1.00 91.06 208 GLY A CA 1
ATOM 1615 C C . GLY A 1 208 ? -1.756 -8.315 14.116 1.00 91.06 208 GLY A C 1
ATOM 1616 O O . GLY A 1 208 ? -0.939 -7.679 14.791 1.00 91.06 208 GLY A O 1
ATOM 1617 N N . HIS A 1 209 ? -1.427 -9.321 13.329 1.00 89.94 209 HIS A N 1
ATOM 1618 C CA . HIS A 1 209 ? -0.064 -9.718 13.051 1.00 89.94 209 HIS A CA 1
ATOM 1619 C C . HIS A 1 209 ? 0.361 -9.212 11.683 1.00 89.94 209 HIS A C 1
ATOM 1621 O O . HIS A 1 209 ? -0.455 -9.005 10.783 1.00 89.94 209 HIS A O 1
ATOM 1627 N N . ILE A 1 210 ? 1.661 -9.026 11.531 1.00 90.19 210 ILE A N 1
ATOM 1628 C CA . ILE A 1 210 ? 2.295 -8.643 10.285 1.00 90.19 210 ILE A CA 1
ATOM 1629 C C . ILE A 1 210 ? 3.530 -9.499 10.073 1.00 90.19 210 ILE A C 1
ATOM 1631 O O . ILE A 1 210 ? 4.345 -9.692 10.974 1.00 90.19 210 ILE A O 1
ATOM 1635 N N . GLY A 1 211 ? 3.687 -9.999 8.859 1.00 90.81 211 GLY A N 1
ATOM 1636 C CA . GLY A 1 211 ? 4.868 -10.756 8.511 1.00 90.81 211 GLY A CA 1
ATOM 1637 C C . GLY A 1 211 ? 5.168 -10.738 7.031 1.00 90.81 211 GLY A C 1
ATOM 1638 O O . GLY A 1 211 ? 4.461 -10.147 6.209 1.00 90.81 211 GLY A O 1
ATOM 1639 N N . ARG A 1 212 ? 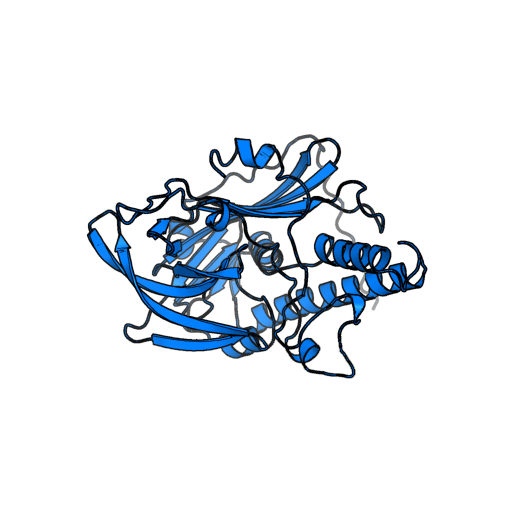6.289 -11.381 6.738 1.00 93.00 212 ARG A N 1
ATOM 1640 C CA . ARG A 1 212 ? 6.820 -11.568 5.405 1.00 93.00 212 ARG A CA 1
ATOM 1641 C C . ARG A 1 212 ? 7.323 -12.987 5.282 1.00 93.00 212 ARG A C 1
ATOM 1643 O O . ARG A 1 212 ? 8.013 -13.474 6.175 1.00 93.00 212 ARG A O 1
ATOM 1650 N N . GLU A 1 213 ? 7.067 -13.580 4.134 1.00 93.62 213 GLU A N 1
ATOM 1651 C CA . GLU A 1 213 ? 7.702 -14.817 3.713 1.00 93.62 213 GLU A CA 1
ATOM 1652 C C . GLU A 1 213 ? 8.152 -14.706 2.262 1.00 93.62 213 GLU A C 1
ATOM 1654 O O . GLU A 1 213 ? 7.601 -13.931 1.479 1.00 93.62 213 GLU A O 1
ATOM 1659 N N . THR A 1 214 ? 9.152 -15.504 1.917 1.00 95.31 214 THR A N 1
ATOM 1660 C CA . THR A 1 214 ? 9.541 -15.731 0.533 1.00 95.31 214 THR A CA 1
ATOM 1661 C C . THR A 1 214 ? 9.304 -17.198 0.230 1.00 95.31 214 THR A C 1
ATOM 1663 O O . THR A 1 214 ? 9.786 -18.063 0.962 1.00 95.31 214 THR A O 1
ATOM 1666 N N . VAL A 1 215 ? 8.546 -17.475 -0.825 1.00 94.75 215 VAL A N 1
ATOM 1667 C CA . VAL A 1 215 ? 8.176 -18.830 -1.242 1.00 94.75 215 VAL A CA 1
ATOM 1668 C C . VAL A 1 215 ? 8.600 -19.077 -2.682 1.00 94.75 215 VAL A C 1
ATOM 1670 O O . VAL A 1 215 ? 8.718 -18.144 -3.475 1.00 94.75 215 VAL A O 1
ATOM 1673 N N . MET A 1 216 ? 8.796 -20.347 -3.025 1.00 94.31 216 MET A N 1
ATOM 1674 C CA . MET A 1 216 ? 8.909 -20.783 -4.413 1.00 94.31 216 MET A CA 1
ATOM 1675 C C . MET A 1 216 ? 7.536 -21.263 -4.881 1.00 94.31 216 MET A C 1
ATOM 1677 O O . MET A 1 216 ? 6.994 -22.196 -4.296 1.00 94.31 216 MET A O 1
ATOM 1681 N N . ASP A 1 217 ? 6.988 -20.653 -5.930 1.00 91.62 217 ASP A N 1
ATOM 1682 C CA . ASP A 1 217 ? 5.668 -20.990 -6.477 1.00 91.62 217 ASP A CA 1
ATOM 1683 C C . ASP A 1 217 ? 5.765 -21.061 -8.008 1.00 91.62 217 ASP A C 1
ATOM 1685 O O . ASP A 1 217 ? 6.171 -20.098 -8.661 1.00 91.62 217 ASP A O 1
ATOM 1689 N N . ASP A 1 218 ? 5.476 -22.232 -8.582 1.00 87.50 218 ASP A N 1
ATOM 1690 C CA . ASP A 1 218 ? 5.620 -22.529 -10.019 1.00 87.50 218 ASP A CA 1
ATOM 1691 C C . ASP A 1 218 ? 6.992 -22.178 -10.633 1.00 87.50 218 ASP A C 1
ATOM 1693 O O . ASP A 1 218 ? 7.103 -21.836 -11.816 1.00 87.50 218 ASP A O 1
ATOM 1697 N N . GLY A 1 219 ? 8.056 -22.307 -9.833 1.00 87.69 219 GLY A N 1
ATOM 1698 C CA . GLY A 1 219 ? 9.442 -22.036 -10.232 1.00 87.69 219 GLY A CA 1
ATOM 1699 C C . GLY A 1 219 ? 9.880 -20.578 -10.082 1.00 87.69 219 GLY A C 1
ATOM 1700 O O . GLY A 1 219 ? 11.050 -20.285 -10.316 1.00 87.69 219 GLY A O 1
ATOM 1701 N N . ASP A 1 220 ? 8.983 -19.689 -9.655 1.00 90.44 220 ASP A N 1
ATOM 1702 C CA . ASP A 1 220 ? 9.270 -18.281 -9.401 1.00 90.44 220 ASP A CA 1
ATOM 1703 C C . ASP A 1 220 ? 9.421 -18.019 -7.889 1.00 90.44 220 ASP A C 1
ATOM 1705 O O . ASP A 1 220 ? 8.682 -18.569 -7.071 1.00 90.44 220 ASP A O 1
ATOM 1709 N N . GLU A 1 221 ? 10.379 -17.170 -7.507 1.00 95.12 221 GLU A N 1
ATOM 1710 C CA . GLU A 1 221 ? 10.544 -16.702 -6.124 1.00 95.12 221 GLU A CA 1
ATOM 1711 C C . GLU A 1 221 ? 9.567 -15.540 -5.870 1.00 95.12 221 GLU A C 1
ATOM 1713 O O . GLU A 1 221 ? 9.603 -14.522 -6.570 1.00 95.12 221 GLU A O 1
ATOM 1718 N N . ILE A 1 222 ? 8.670 -15.690 -4.892 1.00 96.00 222 ILE A N 1
ATOM 1719 C CA . ILE A 1 222 ? 7.606 -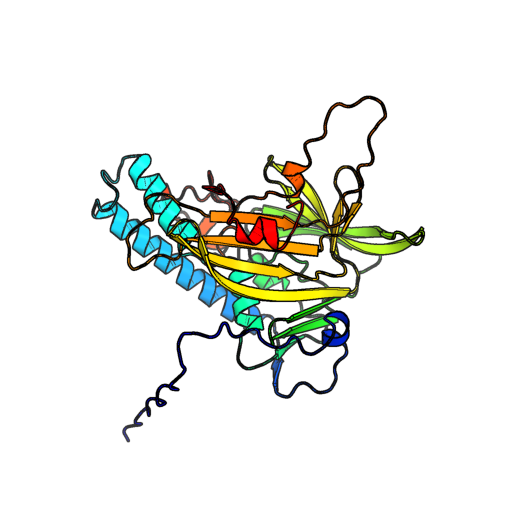14.733 -4.567 1.00 96.00 222 ILE A CA 1
ATOM 1720 C C . ILE A 1 222 ? 7.772 -14.247 -3.128 1.00 96.00 222 ILE A C 1
ATOM 1722 O O . ILE A 1 222 ? 7.782 -15.047 -2.196 1.00 96.00 222 ILE A O 1
ATOM 1726 N N . GLU A 1 223 ? 7.851 -12.932 -2.938 1.00 96.00 223 GLU A N 1
ATOM 1727 C CA . GLU A 1 223 ? 7.727 -12.301 -1.623 1.00 96.00 223 GLU A CA 1
ATOM 1728 C C . GLU A 1 223 ? 6.244 -12.064 -1.337 1.00 96.00 223 GLU A C 1
ATOM 1730 O O . GLU A 1 223 ? 5.538 -11.458 -2.148 1.00 96.00 223 GLU A O 1
ATOM 1735 N N . ILE A 1 224 ? 5.783 -12.523 -0.178 1.00 95.31 224 ILE A N 1
ATOM 1736 C CA . ILE A 1 224 ? 4.421 -12.339 0.312 1.00 95.31 224 ILE A CA 1
ATOM 1737 C C . ILE A 1 224 ? 4.496 -11.532 1.605 1.00 95.31 224 ILE A C 1
ATOM 1739 O O . ILE A 1 224 ? 5.198 -11.909 2.545 1.00 95.31 224 ILE A O 1
ATOM 1743 N N . LEU A 1 225 ? 3.753 -10.427 1.661 1.00 93.94 225 LEU A N 1
ATOM 1744 C CA . LEU A 1 225 ? 3.526 -9.655 2.880 1.00 93.94 225 LEU A CA 1
ATOM 1745 C C . LEU A 1 225 ? 2.096 -9.874 3.342 1.00 93.94 225 LEU A C 1
ATOM 1747 O O . LEU A 1 225 ? 1.161 -9.696 2.560 1.00 93.94 225 LEU A O 1
ATOM 1751 N N . PHE A 1 226 ? 1.917 -10.203 4.613 1.00 90.88 226 PHE A N 1
ATOM 1752 C CA . PHE A 1 226 ? 0.609 -10.509 5.173 1.00 90.88 226 PHE A CA 1
ATOM 1753 C C . PHE A 1 226 ? 0.355 -9.705 6.442 1.00 90.88 226 PHE A C 1
ATOM 1755 O O . PHE A 1 226 ? 1.204 -9.613 7.325 1.00 90.88 226 PHE A O 1
ATOM 1762 N N . PHE A 1 227 ? -0.842 -9.135 6.516 1.00 91.25 227 PHE A N 1
ATOM 1763 C CA . PHE A 1 227 ? -1.478 -8.637 7.724 1.00 91.25 227 PHE A CA 1
ATOM 1764 C C . PHE A 1 227 ? -2.584 -9.636 8.023 1.00 91.25 227 PHE A C 1
ATOM 1766 O O . PHE A 1 227 ? -3.447 -9.823 7.173 1.00 91.25 227 PHE A O 1
ATOM 1773 N N . TYR A 1 228 ? -2.553 -10.311 9.161 1.00 91.38 228 TYR A N 1
ATOM 1774 C CA . TYR A 1 228 ? -3.451 -11.432 9.446 1.00 91.38 228 TYR A CA 1
ATOM 1775 C C . TYR A 1 228 ? -3.881 -11.427 10.905 1.00 91.38 228 TYR A C 1
ATOM 1777 O O . TYR A 1 228 ? -3.348 -10.657 11.707 1.00 91.38 228 TYR A O 1
ATOM 1785 N N . ASP A 1 229 ? -4.884 -12.244 11.222 1.00 90.00 229 ASP A N 1
ATOM 1786 C CA . ASP A 1 229 ? -5.600 -12.190 12.499 1.00 90.00 229 ASP A CA 1
ATOM 1787 C C . ASP A 1 229 ? -6.025 -10.757 12.835 1.00 90.00 229 ASP A C 1
ATOM 1789 O O . ASP A 1 229 ? -5.856 -10.267 13.954 1.00 90.00 229 ASP A O 1
ATOM 1793 N N . LEU A 1 230 ? -6.517 -10.046 11.817 1.00 90.88 230 LEU A N 1
ATOM 1794 C CA . LEU A 1 230 ? -6.942 -8.670 11.971 1.00 90.88 230 LEU A CA 1
ATOM 1795 C C . LEU A 1 230 ? -8.202 -8.626 12.833 1.00 90.88 230 LEU A C 1
ATOM 1797 O O . LEU A 1 230 ? -9.176 -9.331 12.578 1.00 90.88 230 LEU A O 1
ATOM 1801 N N . HIS A 1 231 ? -8.188 -7.761 13.839 1.00 91.00 231 HIS A N 1
ATOM 1802 C CA . HIS A 1 231 ? -9.299 -7.503 14.745 1.00 91.00 231 HIS A CA 1
ATOM 1803 C C . HIS A 1 231 ? -9.707 -6.039 14.662 1.00 91.00 231 HIS A C 1
ATOM 1805 O O . HIS A 1 231 ? -8.849 -5.171 14.537 1.00 91.00 231 HIS A O 1
ATOM 1811 N N . GLY A 1 232 ? -11.009 -5.764 14.756 1.00 90.62 232 GLY A N 1
ATOM 1812 C CA . GLY A 1 232 ? -11.528 -4.397 14.778 1.00 90.62 232 GLY A CA 1
ATOM 1813 C C . GLY A 1 232 ? -11.498 -3.673 13.436 1.00 90.62 232 GLY A C 1
ATOM 1814 O O . GLY A 1 232 ? -11.535 -2.447 13.406 1.00 90.62 232 GLY A O 1
ATOM 1815 N N . VAL A 1 233 ? -11.426 -4.403 12.320 1.00 92.06 233 VAL A N 1
ATOM 1816 C CA . VAL A 1 233 ? -11.568 -3.842 10.973 1.00 92.06 233 VAL A CA 1
ATOM 1817 C C . VAL A 1 233 ? -12.646 -4.582 10.184 1.00 92.06 233 VAL A C 1
ATOM 1819 O O . VAL A 1 233 ? -12.745 -5.813 10.207 1.00 92.06 233 VAL A O 1
ATOM 1822 N N . HIS A 1 234 ? -13.478 -3.810 9.488 1.00 92.00 234 HIS A N 1
ATOM 1823 C CA . HIS A 1 234 ? -14.583 -4.308 8.677 1.00 92.00 234 HIS A CA 1
ATOM 1824 C C . HIS A 1 234 ? -14.670 -3.561 7.352 1.00 92.00 234 HIS A C 1
ATOM 1826 O O . HIS A 1 234 ? -14.248 -2.412 7.236 1.00 92.00 234 HIS A O 1
ATOM 1832 N N . VAL A 1 235 ? -15.275 -4.200 6.359 1.00 89.06 235 VAL A N 1
ATOM 1833 C CA . VAL A 1 235 ? -15.618 -3.598 5.071 1.00 89.06 235 VAL A CA 1
ATOM 1834 C C . VAL A 1 235 ? -17.131 -3.559 4.943 1.00 89.06 235 VAL A C 1
ATOM 1836 O O . VAL A 1 235 ? -17.794 -4.581 5.110 1.00 89.06 235 VAL A O 1
ATOM 1839 N N . ARG A 1 236 ? -17.689 -2.388 4.628 1.00 87.12 236 ARG A N 1
ATOM 1840 C CA . ARG A 1 236 ? -19.109 -2.234 4.306 1.00 87.12 236 ARG A CA 1
ATOM 1841 C C . ARG A 1 236 ? -19.305 -2.079 2.800 1.00 87.12 236 ARG A C 1
ATOM 1843 O O . ARG A 1 236 ? -18.931 -1.058 2.221 1.00 87.12 236 ARG A O 1
ATOM 1850 N N . ARG A 1 237 ? -19.927 -3.091 2.192 1.00 81.62 237 ARG A N 1
ATOM 1851 C CA . ARG A 1 237 ? -20.394 -3.136 0.796 1.00 81.62 237 ARG A CA 1
ATOM 1852 C C . ARG A 1 237 ? -21.305 -4.359 0.650 1.00 81.62 237 ARG A C 1
ATOM 1854 O O . ARG A 1 237 ? -20.846 -5.466 0.854 1.00 81.62 237 ARG A O 1
ATOM 1861 N N . HIS A 1 238 ? -22.581 -4.165 0.311 1.00 78.94 238 HIS A N 1
ATOM 1862 C CA . HIS A 1 238 ? -23.584 -5.253 0.253 1.00 78.94 238 HIS A CA 1
ATOM 1863 C C . HIS A 1 238 ? -23.732 -6.061 1.560 1.00 78.94 238 HIS A C 1
ATOM 1865 O O . HIS A 1 238 ? -24.084 -7.237 1.541 1.00 78.94 238 HIS A O 1
ATOM 1871 N N . GLY A 1 239 ? -23.470 -5.408 2.690 1.00 83.69 239 GLY A N 1
ATOM 1872 C CA . GLY A 1 239 ? -23.345 -6.022 4.006 1.00 83.69 239 GLY A CA 1
ATOM 1873 C C . GLY A 1 239 ? -22.170 -5.404 4.758 1.00 83.69 239 GLY A C 1
ATOM 1874 O O . GLY A 1 239 ? -21.520 -4.476 4.259 1.00 83.69 239 GLY A O 1
ATOM 1875 N N . VAL A 1 240 ? -21.910 -5.897 5.969 1.00 87.75 240 VAL A N 1
ATOM 1876 C CA . VAL A 1 240 ? -20.677 -5.608 6.709 1.00 87.75 240 VAL A CA 1
ATOM 1877 C C . VAL A 1 240 ? -19.912 -6.906 6.919 1.00 87.75 240 VAL A C 1
ATOM 1879 O O . VAL A 1 240 ? -20.463 -7.897 7.399 1.00 87.75 240 VAL A O 1
ATOM 1882 N N . HIS A 1 241 ? -18.636 -6.884 6.553 1.00 87.31 241 HIS A N 1
ATOM 1883 C CA . HIS A 1 241 ? -17.769 -8.050 6.508 1.00 87.31 241 HIS A CA 1
ATOM 1884 C C . HIS A 1 241 ? -16.554 -7.816 7.384 1.00 87.31 241 HIS A C 1
ATOM 1886 O O . HIS A 1 241 ? -15.850 -6.820 7.214 1.00 87.31 241 HIS A O 1
ATOM 1892 N N . HIS A 1 242 ? -16.285 -8.748 8.289 1.00 89.56 242 HIS A N 1
ATOM 1893 C CA . HIS A 1 242 ? -15.072 -8.702 9.086 1.00 89.56 242 HIS A CA 1
ATOM 1894 C C . HIS A 1 242 ? -13.863 -9.042 8.208 1.00 89.56 242 HIS A C 1
ATOM 1896 O O . HIS A 1 242 ? -13.802 -10.128 7.625 1.00 89.56 242 HIS A O 1
ATOM 1902 N N . LEU A 1 243 ? -12.925 -8.102 8.104 1.00 89.75 243 LEU A N 1
ATOM 1903 C CA . LEU A 1 243 ? -11.678 -8.277 7.369 1.00 89.75 243 LEU A CA 1
ATOM 1904 C C . LEU A 1 243 ? -10.667 -8.949 8.296 1.00 89.75 243 LEU A C 1
ATOM 1906 O O . LEU A 1 243 ? -10.288 -8.360 9.303 1.00 89.75 243 LEU A O 1
ATOM 1910 N N . ASN A 1 244 ? -10.230 -10.160 7.956 1.00 90.88 244 ASN A N 1
ATOM 1911 C CA . ASN A 1 244 ? -9.326 -10.933 8.810 1.00 90.88 244 ASN A CA 1
ATOM 1912 C C . ASN A 1 244 ? -7.880 -10.926 8.314 1.00 90.88 244 ASN A C 1
ATOM 1914 O O . ASN A 1 244 ? -6.967 -11.008 9.131 1.00 90.88 244 ASN A O 1
ATOM 1918 N N . ALA A 1 245 ? -7.659 -10.800 7.004 1.00 91.00 245 ALA A N 1
ATOM 1919 C CA . ALA A 1 245 ? -6.312 -10.626 6.481 1.00 91.00 245 ALA A CA 1
ATOM 1920 C C . ALA A 1 245 ? -6.262 -9.716 5.253 1.00 91.00 245 ALA A C 1
ATOM 1922 O O . ALA A 1 245 ? -7.210 -9.633 4.477 1.00 91.00 245 ALA A O 1
ATOM 1923 N N . MET A 1 246 ? -5.126 -9.052 5.070 1.00 91.06 246 MET A N 1
ATOM 1924 C CA . MET A 1 246 ? -4.735 -8.381 3.836 1.00 91.06 246 MET A CA 1
ATOM 1925 C C . MET A 1 246 ? -3.377 -8.917 3.419 1.00 91.06 246 MET A C 1
ATOM 1927 O O . MET A 1 246 ? -2.441 -8.945 4.218 1.00 91.06 246 MET A O 1
ATOM 1931 N N . VAL A 1 247 ? -3.258 -9.322 2.167 1.00 92.44 247 VAL A N 1
ATOM 1932 C CA . VAL A 1 247 ? -2.059 -9.956 1.637 1.00 92.44 247 VAL A CA 1
ATOM 1933 C C . VAL A 1 247 ? -1.625 -9.213 0.389 1.00 92.44 247 VAL A C 1
ATOM 1935 O O . VAL A 1 247 ? -2.453 -8.819 -0.426 1.00 92.44 247 VAL A O 1
ATOM 1938 N N . THR A 1 248 ? -0.322 -9.025 0.228 1.00 93.94 248 THR A N 1
ATOM 1939 C CA . THR A 1 248 ? 0.280 -8.593 -1.035 1.00 93.94 248 THR A CA 1
ATOM 1940 C C . THR A 1 248 ? 1.354 -9.583 -1.431 1.00 93.94 248 THR A C 1
ATOM 1942 O O . THR A 1 248 ? 1.996 -10.176 -0.566 1.00 93.94 248 THR A O 1
ATOM 1945 N N . TRP A 1 249 ? 1.560 -9.758 -2.727 1.00 95.31 249 TRP A N 1
ATOM 1946 C CA . TRP A 1 249 ? 2.624 -10.598 -3.254 1.00 95.31 249 TRP A CA 1
ATOM 1947 C C . TRP A 1 249 ? 3.301 -9.922 -4.435 1.00 95.31 249 TRP A C 1
ATOM 1949 O O . TRP A 1 249 ? 2.696 -9.103 -5.132 1.00 95.31 249 TRP A O 1
ATOM 1959 N N . ARG A 1 250 ? 4.562 -10.276 -4.668 1.00 96.38 250 ARG A N 1
ATOM 1960 C CA . ARG A 1 250 ? 5.328 -9.862 -5.845 1.00 96.38 250 ARG A CA 1
ATOM 1961 C C . ARG A 1 250 ? 6.461 -10.835 -6.137 1.00 96.38 250 ARG A C 1
ATOM 1963 O O . ARG A 1 250 ? 7.014 -11.421 -5.210 1.00 96.38 250 ARG A O 1
ATOM 1970 N N . ASN A 1 251 ? 6.864 -10.959 -7.400 1.00 96.69 251 ASN A N 1
ATOM 1971 C CA . ASN A 1 251 ? 8.125 -11.624 -7.721 1.00 96.69 251 ASN A CA 1
ATOM 1972 C C . ASN A 1 251 ? 9.305 -10.936 -7.029 1.00 96.69 251 ASN A C 1
ATOM 1974 O O . ASN A 1 251 ? 9.426 -9.707 -7.045 1.00 96.69 251 ASN A O 1
ATOM 1978 N N . VAL A 1 252 ? 10.221 -11.744 -6.506 1.00 95.19 252 VAL A N 1
ATOM 1979 C CA . VAL A 1 252 ? 11.549 -11.294 -6.097 1.00 95.19 252 VAL A CA 1
ATOM 1980 C C . VAL A 1 252 ? 12.406 -11.120 -7.347 1.00 95.19 252 VAL A C 1
ATOM 1982 O O . VAL A 1 252 ? 12.521 -12.018 -8.177 1.00 95.19 252 VAL A O 1
ATOM 1985 N N . LEU A 1 253 ? 13.013 -9.943 -7.492 1.00 93.25 253 LEU A N 1
ATOM 1986 C CA . LEU A 1 253 ? 13.903 -9.645 -8.612 1.00 93.25 253 LEU A CA 1
ATOM 1987 C C . LEU A 1 253 ? 15.370 -9.890 -8.249 1.00 93.25 253 LEU A C 1
ATOM 1989 O O . LEU A 1 253 ? 15.911 -9.252 -7.334 1.00 93.25 253 LEU A O 1
ATOM 1993 N N . GLN A 1 254 ? 16.039 -10.714 -9.053 1.00 87.44 254 GLN A N 1
ATOM 1994 C CA . GLN A 1 254 ? 17.486 -10.918 -9.022 1.00 87.44 254 GLN A CA 1
ATOM 1995 C C . GLN A 1 254 ? 18.152 -9.937 -10.005 1.00 87.44 254 GLN A C 1
ATOM 1997 O O . GLN A 1 254 ? 18.039 -10.077 -11.218 1.00 87.44 254 GLN A O 1
ATOM 2002 N N . GLY A 1 255 ? 18.824 -8.900 -9.495 1.00 91.38 255 GLY A N 1
ATOM 2003 C CA . GLY A 1 255 ? 19.401 -7.847 -10.348 1.00 91.38 255 GLY A CA 1
ATOM 2004 C C . GLY A 1 255 ? 18.345 -7.004 -11.079 1.00 91.38 255 GLY A C 1
ATOM 2005 O O . GLY A 1 255 ? 17.296 -6.698 -10.521 1.00 91.38 255 GLY A O 1
ATOM 2006 N N . ASP A 1 256 ? 18.613 -6.575 -12.310 1.00 94.06 256 ASP A N 1
ATOM 2007 C CA . ASP A 1 256 ? 17.686 -5.715 -13.068 1.00 94.06 256 ASP A CA 1
ATOM 2008 C C . ASP A 1 256 ? 16.747 -6.491 -14.011 1.00 94.06 256 ASP A C 1
ATOM 2010 O O . ASP A 1 256 ? 15.939 -5.888 -14.714 1.00 94.06 256 ASP A O 1
ATOM 2014 N N . GLU A 1 257 ? 16.847 -7.821 -14.045 1.00 91.12 257 GLU A N 1
ATOM 2015 C CA . GLU A 1 257 ? 16.052 -8.652 -14.947 1.00 91.12 257 GLU A CA 1
ATOM 2016 C C . GLU A 1 257 ? 14.603 -8.775 -14.464 1.00 91.12 257 GLU A C 1
ATOM 2018 O O . GLU A 1 257 ? 14.336 -8.974 -13.278 1.00 91.12 257 GLU A O 1
ATOM 2023 N N . LEU A 1 258 ? 13.660 -8.655 -15.401 1.00 94.19 258 LEU A N 1
ATOM 2024 C CA . LEU A 1 258 ? 12.236 -8.846 -15.143 1.00 94.19 258 LEU A CA 1
ATOM 2025 C C . LEU A 1 258 ? 11.846 -10.319 -15.324 1.00 94.19 258 LEU A C 1
ATOM 2027 O O . LEU A 1 258 ? 12.362 -10.979 -16.229 1.00 94.19 258 LEU A O 1
ATOM 2031 N N . PRO A 1 259 ? 10.903 -10.839 -14.520 1.00 92.12 259 PRO A N 1
ATOM 2032 C CA . PRO A 1 259 ? 10.406 -12.195 -14.680 1.00 92.12 259 PRO A CA 1
ATOM 2033 C C . PRO A 1 259 ? 9.667 -12.328 -16.012 1.00 92.12 259 PRO A C 1
ATOM 2035 O O . PRO A 1 259 ? 8.880 -11.460 -16.392 1.00 92.12 259 PRO A O 1
ATOM 2038 N N . GLY A 1 260 ? 9.853 -13.460 -16.693 1.00 89.69 260 GLY A N 1
ATOM 2039 C CA . GLY A 1 260 ? 9.103 -13.765 -17.917 1.00 89.69 260 GLY A CA 1
ATOM 2040 C C . GLY A 1 260 ? 7.594 -13.917 -17.681 1.00 89.69 260 GLY A C 1
ATOM 2041 O O . GLY A 1 260 ? 6.804 -13.740 -18.606 1.00 89.69 260 GLY A O 1
ATOM 2042 N N . ARG A 1 261 ? 7.186 -14.221 -16.441 1.00 91.25 261 ARG A N 1
ATOM 2043 C CA . ARG A 1 261 ? 5.790 -14.301 -15.993 1.00 91.25 261 ARG A CA 1
ATOM 2044 C C . ARG A 1 261 ? 5.615 -13.428 -14.745 1.00 91.25 261 ARG A C 1
ATOM 2046 O O . ARG A 1 261 ? 5.807 -13.924 -13.637 1.00 91.25 261 ARG A O 1
ATOM 2053 N N . PRO A 1 262 ? 5.303 -12.132 -14.897 1.00 93.12 262 PRO A N 1
ATOM 2054 C CA . PRO A 1 262 ? 5.155 -11.251 -13.753 1.00 93.12 262 PRO A CA 1
ATOM 2055 C C . PRO A 1 262 ? 3.934 -11.617 -12.918 1.00 93.12 262 PRO A C 1
ATOM 2057 O O . PRO A 1 262 ? 2.837 -11.840 -13.432 1.00 93.12 262 PRO A O 1
ATOM 2060 N N . ARG A 1 263 ? 4.152 -11.634 -11.611 1.00 94.75 263 ARG A N 1
ATOM 2061 C CA . ARG A 1 263 ? 3.193 -11.914 -10.558 1.00 94.75 263 ARG A CA 1
ATOM 2062 C C . ARG A 1 263 ? 3.334 -10.831 -9.516 1.00 94.75 263 ARG A C 1
ATOM 2064 O O . ARG A 1 263 ? 4.365 -10.712 -8.857 1.00 94.75 263 ARG A O 1
ATOM 2071 N N . ILE A 1 264 ? 2.298 -10.024 -9.399 1.00 94.56 264 ILE A N 1
ATOM 2072 C CA . ILE A 1 264 ? 2.190 -8.968 -8.407 1.00 94.56 264 ILE A CA 1
ATOM 2073 C C . ILE A 1 264 ? 0.721 -8.750 -8.114 1.00 94.56 264 ILE A C 1
ATOM 2075 O O . ILE A 1 264 ? -0.090 -8.676 -9.030 1.00 94.56 264 ILE A O 1
ATOM 2079 N N . GLY A 1 265 ? 0.355 -8.640 -6.851 1.00 92.69 265 GLY A N 1
ATOM 2080 C CA . GLY A 1 265 ? -1.036 -8.399 -6.535 1.00 92.69 265 GLY A CA 1
ATOM 2081 C C . GLY A 1 265 ? -1.298 -8.261 -5.062 1.00 92.69 265 GLY A C 1
ATOM 2082 O O . GLY A 1 265 ? -0.385 -8.258 -4.232 1.00 92.69 265 GLY A O 1
ATOM 2083 N N . ALA A 1 266 ? -2.572 -8.071 -4.764 1.00 90.94 266 ALA A N 1
ATOM 2084 C CA . ALA A 1 266 ? -3.038 -7.888 -3.417 1.00 90.94 266 ALA A CA 1
ATOM 2085 C C . ALA A 1 266 ? -4.460 -8.416 -3.259 1.00 90.94 266 ALA A C 1
ATOM 2087 O O . ALA A 1 266 ? -5.273 -8.318 -4.181 1.00 90.94 266 ALA A O 1
ATOM 2088 N N . ALA A 1 267 ? -4.738 -8.984 -2.090 1.00 89.62 267 ALA A N 1
ATOM 2089 C CA . ALA A 1 267 ? -6.034 -9.549 -1.779 1.00 89.62 267 ALA A CA 1
ATOM 2090 C C . ALA A 1 267 ? -6.411 -9.389 -0.303 1.00 89.62 267 ALA A C 1
ATOM 2092 O O . ALA A 1 267 ? -5.558 -9.207 0.569 1.00 89.62 267 ALA A O 1
ATOM 2093 N N . ALA A 1 268 ? -7.710 -9.412 -0.032 1.00 88.50 268 ALA A N 1
ATOM 2094 C CA . ALA A 1 268 ? -8.315 -9.288 1.283 1.00 88.50 268 ALA A CA 1
ATOM 2095 C C . ALA A 1 268 ? -9.118 -10.551 1.588 1.00 88.50 268 ALA A C 1
ATOM 2097 O O . ALA A 1 268 ? -9.946 -10.989 0.792 1.00 88.50 268 ALA A O 1
ATOM 2098 N N . TYR A 1 269 ? -8.889 -11.109 2.770 1.00 87.88 269 TYR A N 1
ATOM 2099 C CA . TYR A 1 269 ? -9.549 -12.315 3.230 1.00 87.88 269 TYR A CA 1
ATOM 2100 C C . TYR A 1 269 ? -10.658 -11.993 4.232 1.00 87.88 269 TYR A C 1
ATOM 2102 O O . TYR A 1 269 ? -10.441 -11.326 5.253 1.00 87.88 269 TYR A O 1
ATOM 2110 N N . PHE A 1 270 ? -11.841 -12.535 3.949 1.00 86.88 270 PHE A N 1
ATOM 2111 C CA . PHE A 1 270 ? -13.039 -12.415 4.769 1.00 86.88 270 PHE A CA 1
ATOM 2112 C C . PHE A 1 270 ? -13.539 -13.825 5.109 1.00 86.88 270 PHE A C 1
ATOM 2114 O O . PHE A 1 270 ? -14.194 -14.445 4.272 1.00 86.88 270 PHE A O 1
ATOM 2121 N N . PRO A 1 271 ? -13.303 -14.337 6.331 1.00 77.81 271 PRO A N 1
ATOM 2122 C CA . PRO A 1 271 ? -13.652 -15.713 6.694 1.00 77.81 271 PRO A CA 1
ATOM 2123 C C . PRO A 1 271 ? -15.164 -15.968 6.685 1.00 77.81 271 PRO A C 1
ATOM 2125 O O . PRO A 1 271 ? -15.612 -17.110 6.675 1.00 77.81 271 PRO A O 1
ATOM 2128 N N . LYS A 1 272 ? -15.976 -14.904 6.737 1.00 75.44 272 LYS A N 1
ATOM 2129 C CA . LYS A 1 272 ? -17.437 -14.968 6.651 1.00 75.44 272 LYS A CA 1
ATOM 2130 C C . LYS A 1 272 ? -17.953 -13.778 5.849 1.00 75.44 272 LYS A C 1
ATOM 2132 O O . LYS A 1 272 ? -18.035 -12.665 6.369 1.00 75.44 272 LYS A O 1
ATOM 2137 N N . ILE A 1 273 ? -18.344 -14.007 4.598 1.00 73.75 273 ILE A N 1
ATOM 2138 C CA . ILE A 1 273 ? -19.033 -12.992 3.795 1.00 73.75 273 ILE A CA 1
ATOM 2139 C C . ILE A 1 273 ? -20.543 -13.150 3.990 1.00 73.75 273 ILE A C 1
ATOM 2141 O O . ILE A 1 273 ? -21.125 -14.169 3.628 1.00 73.75 273 ILE A O 1
ATOM 2145 N N . LYS A 1 274 ? -21.189 -12.137 4.575 1.00 62.84 274 LYS A N 1
ATOM 2146 C CA . LYS A 1 274 ? -22.649 -12.053 4.693 1.00 62.84 274 LYS A CA 1
ATOM 2147 C C . LYS A 1 274 ? -23.195 -11.104 3.637 1.00 62.84 274 LYS A C 1
ATOM 2149 O O . LYS A 1 274 ? -23.027 -9.899 3.775 1.00 62.84 274 LYS A O 1
ATOM 2154 N N . ILE A 1 275 ? -23.839 -11.633 2.603 1.00 63.72 275 ILE A N 1
ATOM 2155 C CA . ILE A 1 275 ? -24.448 -10.797 1.564 1.00 63.72 275 ILE A CA 1
ATOM 2156 C C . ILE A 1 275 ? -25.872 -10.430 1.982 1.00 63.72 275 ILE A C 1
ATOM 2158 O O . ILE A 1 275 ? -26.730 -11.302 2.125 1.00 63.72 275 ILE A O 1
ATOM 2162 N N . GLU A 1 276 ? -26.144 -9.140 2.134 1.00 58.16 276 GLU A N 1
ATOM 2163 C CA . GLU A 1 276 ? -27.505 -8.619 2.228 1.00 58.16 276 GLU A CA 1
ATOM 2164 C C . GLU A 1 276 ? -28.019 -8.321 0.814 1.00 58.16 276 GLU A C 1
ATOM 2166 O O . GLU A 1 276 ? -27.813 -7.236 0.263 1.00 58.16 276 GLU A O 1
ATOM 2171 N N . LEU A 1 277 ? -28.662 -9.312 0.190 1.00 55.66 277 LEU A N 1
ATOM 2172 C CA . LEU A 1 277 ? -29.241 -9.161 -1.145 1.00 55.66 277 LEU A CA 1
ATOM 2173 C C . LEU A 1 277 ? -30.661 -8.575 -1.086 1.00 55.66 277 LEU A C 1
ATOM 2175 O O . LEU A 1 277 ? -31.521 -9.108 -0.379 1.00 55.66 277 LEU A O 1
ATOM 2179 N N . PRO A 1 278 ? -30.981 -7.555 -1.905 1.00 54.06 278 PRO A N 1
ATOM 2180 C CA . PRO A 1 278 ? -32.353 -7.331 -2.342 1.00 54.06 278 PRO A CA 1
ATOM 2181 C C . PRO A 1 278 ? -32.841 -8.567 -3.118 1.00 54.06 278 PRO A C 1
ATOM 2183 O O . PRO A 1 278 ? -32.106 -9.098 -3.945 1.00 54.06 278 PRO A O 1
ATOM 2186 N N . ILE A 1 279 ? -34.093 -8.990 -2.904 1.00 51.88 279 ILE A N 1
ATOM 2187 C CA . ILE A 1 279 ? -34.694 -10.255 -3.400 1.00 51.88 279 ILE A CA 1
ATOM 2188 C C . ILE A 1 279 ? -34.582 -10.478 -4.933 1.00 51.88 279 ILE A C 1
ATOM 2190 O O . ILE A 1 279 ? -34.814 -11.582 -5.414 1.00 51.88 279 ILE A O 1
ATOM 2194 N N . PHE A 1 280 ? -34.236 -9.460 -5.724 1.00 52.47 280 PHE A N 1
ATOM 2195 C CA . PHE A 1 280 ? -34.370 -9.454 -7.185 1.00 52.47 280 PHE A CA 1
ATOM 2196 C C . PHE A 1 280 ? -33.057 -9.320 -7.982 1.00 52.47 280 PHE A C 1
ATOM 2198 O O . PHE A 1 280 ? -33.135 -9.056 -9.182 1.00 52.47 280 PHE A O 1
ATOM 2205 N N . LEU A 1 281 ? -31.868 -9.470 -7.379 1.00 48.34 281 LEU A N 1
ATOM 2206 C CA . LEU A 1 281 ? -30.600 -9.255 -8.100 1.00 48.34 281 LEU A CA 1
ATOM 2207 C C . LEU A 1 281 ? -29.792 -10.538 -8.379 1.00 48.34 281 LEU A C 1
ATOM 2209 O O . LEU A 1 281 ? -29.671 -11.380 -7.489 1.00 48.34 281 LEU A O 1
ATOM 2213 N N . PRO A 1 282 ? -29.229 -10.676 -9.601 1.00 44.06 282 PRO A N 1
ATOM 2214 C CA . PRO A 1 282 ? -28.292 -11.738 -9.948 1.00 44.06 282 PRO A CA 1
ATOM 2215 C C . PRO A 1 282 ? -26.921 -11.498 -9.299 1.00 44.06 282 PRO A C 1
ATOM 2217 O O . PRO A 1 282 ? -26.594 -10.365 -8.947 1.00 44.06 282 PRO A O 1
ATOM 2220 N N . ASP A 1 283 ? -26.173 -12.594 -9.164 1.00 45.34 283 ASP A N 1
ATOM 2221 C CA . ASP A 1 283 ? -24.818 -12.752 -8.618 1.00 45.34 283 ASP A CA 1
ATOM 2222 C C . ASP A 1 283 ? -24.035 -11.432 -8.456 1.00 45.34 283 ASP A C 1
ATOM 2224 O O . ASP A 1 283 ? -23.508 -10.862 -9.416 1.00 45.34 283 ASP A O 1
ATOM 2228 N N . LEU A 1 284 ? -23.999 -10.906 -7.228 1.00 53.22 284 LEU A N 1
ATOM 2229 C CA . LEU A 1 284 ? -23.114 -9.798 -6.883 1.00 53.22 284 LEU A CA 1
ATOM 2230 C C . LEU A 1 284 ? -21.715 -10.395 -6.764 1.00 53.22 284 LEU A C 1
ATOM 2232 O O . LEU A 1 284 ? -21.396 -10.953 -5.722 1.00 53.22 284 LEU A O 1
ATOM 2236 N N . GLY A 1 285 ? -20.920 -10.330 -7.832 1.00 52.28 285 GLY A N 1
ATOM 2237 C CA . GLY A 1 285 ? -19.543 -10.828 -7.839 1.00 52.28 285 GLY A CA 1
ATOM 2238 C C . GLY A 1 285 ? -18.734 -10.242 -6.681 1.00 52.28 285 GLY A C 1
ATOM 2239 O O . GLY A 1 285 ? -18.269 -9.111 -6.767 1.00 52.28 285 GLY A O 1
ATOM 2240 N N . LEU A 1 286 ? -18.590 -11.016 -5.601 1.00 62.59 286 LEU A N 1
ATOM 2241 C CA . LEU A 1 286 ? -17.857 -10.655 -4.381 1.00 62.59 286 LEU A CA 1
ATOM 2242 C C . LEU A 1 286 ? -16.340 -10.667 -4.583 1.00 62.59 286 LEU A C 1
ATOM 2244 O O . LEU A 1 286 ? -15.602 -10.259 -3.688 1.00 62.59 286 LEU A O 1
ATOM 2248 N N . ASP A 1 287 ? -15.872 -11.125 -5.741 1.00 61.69 287 ASP A N 1
ATOM 2249 C CA . ASP A 1 287 ? -14.462 -11.087 -6.128 1.00 61.69 287 ASP A CA 1
ATOM 2250 C C . ASP A 1 287 ? -13.915 -9.648 -6.048 1.00 61.69 287 ASP A C 1
ATOM 2252 O O . ASP A 1 287 ? -12.761 -9.429 -5.684 1.00 61.69 287 ASP A O 1
ATOM 2256 N N . ASP A 1 288 ? -14.779 -8.644 -6.248 1.00 63.38 288 ASP A N 1
ATOM 2257 C CA . ASP A 1 288 ? -14.455 -7.220 -6.111 1.00 63.38 288 ASP A CA 1
ATOM 2258 C C . ASP A 1 288 ? -14.195 -6.738 -4.667 1.00 63.38 288 ASP A C 1
ATOM 2260 O O . ASP A 1 288 ? -13.673 -5.634 -4.471 1.00 63.38 288 ASP A O 1
ATOM 2264 N N . LEU A 1 289 ? -14.567 -7.530 -3.655 1.00 68.56 289 LEU A N 1
ATOM 2265 C CA . LEU A 1 289 ? -14.206 -7.306 -2.252 1.00 68.56 289 LEU A CA 1
ATOM 2266 C C . LEU A 1 289 ? -12.826 -7.866 -1.940 1.00 68.56 289 LEU A C 1
ATOM 2268 O O . LEU A 1 289 ? -12.127 -7.325 -1.082 1.00 68.56 289 LEU A O 1
ATOM 2272 N N . ARG A 1 290 ? -12.481 -8.977 -2.593 1.00 76.81 290 ARG A N 1
ATOM 2273 C CA . ARG A 1 290 ? -11.300 -9.779 -2.284 1.00 76.81 290 ARG A CA 1
ATOM 2274 C C . ARG A 1 290 ? -10.088 -9.294 -3.048 1.00 76.81 290 ARG A C 1
ATOM 2276 O O . ARG A 1 290 ? -9.010 -9.273 -2.474 1.00 76.81 290 ARG A O 1
ATOM 2283 N N . GLU A 1 291 ? -10.250 -8.838 -4.283 1.00 77.00 291 GLU A N 1
ATOM 2284 C CA . GLU A 1 291 ? -9.150 -8.315 -5.087 1.00 77.00 291 GLU A CA 1
ATOM 2285 C C . GLU A 1 291 ? -9.114 -6.786 -5.075 1.00 77.00 291 GLU A C 1
ATOM 2287 O O . GLU A 1 291 ? -10.112 -6.094 -5.299 1.00 77.00 291 GLU A O 1
ATOM 2292 N N . PHE A 1 292 ? -7.925 -6.232 -4.849 1.00 76.31 292 PHE A N 1
ATOM 2293 C CA . PHE A 1 292 ? -7.696 -4.798 -4.960 1.00 76.31 292 PHE A CA 1
ATOM 2294 C C . PHE A 1 292 ? -6.405 -4.504 -5.728 1.00 76.31 292 PHE A C 1
ATOM 2296 O O . PHE A 1 292 ? -5.524 -5.364 -5.821 1.00 76.31 292 PHE A O 1
ATOM 2303 N N . PRO A 1 293 ? -6.276 -3.298 -6.313 1.00 78.25 293 PRO A N 1
ATOM 2304 C CA . PRO A 1 293 ? -5.063 -2.922 -7.020 1.00 78.25 293 PRO A CA 1
ATOM 2305 C C . PRO A 1 293 ? -3.864 -2.994 -6.077 1.00 78.25 293 PRO A C 1
ATOM 2307 O O . PRO A 1 293 ? -3.968 -2.592 -4.913 1.00 78.25 293 PRO A O 1
ATOM 2310 N N . TYR A 1 294 ? -2.725 -3.474 -6.581 1.00 85.81 294 TYR A N 1
ATOM 2311 C CA . TYR A 1 294 ? -1.497 -3.516 -5.795 1.00 85.81 294 TYR A CA 1
ATOM 2312 C C . TYR A 1 294 ? -1.198 -2.131 -5.189 1.00 85.81 294 TYR A C 1
ATOM 2314 O O . TYR A 1 294 ? -1.229 -1.137 -5.925 1.00 85.81 294 TYR A O 1
ATOM 2322 N N . PRO A 1 295 ? -0.921 -2.027 -3.872 1.00 87.31 295 PRO A N 1
ATOM 2323 C CA . PRO A 1 295 ? -0.768 -0.735 -3.225 1.00 87.31 295 PRO A CA 1
ATOM 2324 C C . PRO A 1 295 ? 0.306 0.128 -3.906 1.00 87.31 295 PRO A C 1
ATOM 2326 O O . PRO A 1 295 ? 1.442 -0.326 -4.090 1.00 87.31 295 PRO A O 1
ATOM 2329 N N . PRO A 1 296 ? -0.021 1.374 -4.284 1.00 89.25 296 PRO A N 1
ATOM 2330 C CA . PRO A 1 296 ? 0.940 2.258 -4.916 1.00 89.25 296 PRO A CA 1
ATOM 2331 C C . PRO A 1 296 ? 2.064 2.646 -3.941 1.00 89.25 296 PRO A C 1
ATOM 2333 O O . PRO A 1 296 ? 1.878 2.655 -2.719 1.00 89.25 296 PRO A O 1
ATOM 2336 N N . PRO A 1 297 ? 3.242 2.995 -4.473 1.00 91.75 297 PRO A N 1
ATOM 2337 C CA . PRO A 1 297 ? 4.393 3.363 -3.667 1.00 91.75 297 PRO A CA 1
ATOM 2338 C C . PRO A 1 297 ? 4.215 4.700 -2.944 1.00 91.75 297 PRO A C 1
ATOM 2340 O O . PRO A 1 297 ? 3.476 5.590 -3.380 1.00 91.75 297 PRO A O 1
ATOM 2343 N N . ILE A 1 298 ? 4.960 4.859 -1.849 1.00 90.25 298 ILE A N 1
ATOM 2344 C CA . ILE A 1 298 ? 5.009 6.108 -1.085 1.00 90.25 298 ILE A CA 1
ATOM 2345 C C . ILE A 1 298 ? 5.941 7.101 -1.780 1.00 90.25 298 ILE A C 1
ATOM 2347 O O . ILE A 1 298 ? 7.120 6.821 -2.002 1.00 90.25 298 ILE A O 1
ATOM 2351 N N . PHE A 1 299 ? 5.430 8.299 -2.042 1.00 90.44 299 PHE A N 1
ATOM 2352 C CA . PHE A 1 299 ? 6.198 9.443 -2.532 1.00 90.44 299 PHE A CA 1
ATOM 2353 C C . PHE A 1 299 ? 5.763 10.728 -1.835 1.00 90.44 299 PHE A C 1
ATOM 2355 O O . PHE A 1 299 ? 4.642 10.822 -1.334 1.00 90.44 299 PHE A O 1
ATOM 2362 N N . ARG A 1 300 ? 6.619 11.757 -1.852 1.00 89.31 300 ARG A N 1
ATOM 2363 C CA . ARG A 1 300 ? 6.221 13.095 -1.391 1.00 89.31 300 ARG A CA 1
ATOM 2364 C C . ARG A 1 300 ? 5.152 13.665 -2.320 1.00 89.31 300 ARG A C 1
ATOM 2366 O O . ARG A 1 300 ? 5.395 13.789 -3.517 1.00 89.31 300 ARG A O 1
ATOM 2373 N N . SER A 1 301 ? 4.029 14.093 -1.757 1.00 86.50 301 SER A N 1
ATOM 2374 C CA . SER A 1 301 ? 2.876 14.660 -2.462 1.00 86.50 301 SER A CA 1
ATOM 2375 C C . SER A 1 301 ? 3.256 15.792 -3.422 1.00 86.50 301 SER A C 1
ATOM 2377 O O . SER A 1 301 ? 2.750 15.857 -4.537 1.00 86.50 301 SER A O 1
ATOM 2379 N N . ARG A 1 302 ? 4.215 16.647 -3.036 1.00 85.44 302 ARG A N 1
ATOM 2380 C CA . ARG A 1 302 ? 4.683 17.763 -3.878 1.00 85.44 302 ARG A CA 1
ATOM 2381 C C . ARG A 1 302 ? 5.254 17.327 -5.236 1.00 85.44 302 ARG A C 1
ATOM 2383 O O . ARG A 1 302 ? 5.158 18.084 -6.195 1.00 85.44 302 ARG A O 1
ATOM 2390 N N . LEU A 1 303 ? 5.810 16.113 -5.344 1.00 85.50 303 LEU A N 1
ATOM 2391 C CA . LEU A 1 303 ? 6.394 15.610 -6.599 1.00 85.50 303 LEU A CA 1
ATOM 2392 C C . LEU A 1 303 ? 5.338 15.420 -7.695 1.00 85.50 303 LEU A C 1
ATOM 2394 O O . LEU A 1 303 ? 5.648 15.544 -8.874 1.00 85.50 303 LEU A O 1
ATOM 2398 N N . PHE A 1 304 ? 4.083 15.181 -7.315 1.00 83.69 304 PHE A N 1
ATOM 2399 C CA . PHE A 1 304 ? 2.970 15.067 -8.258 1.00 83.69 304 PHE A CA 1
ATOM 2400 C C . PHE A 1 304 ? 2.458 16.436 -8.739 1.00 83.69 304 PHE A C 1
ATOM 2402 O O . PHE A 1 304 ? 1.735 16.515 -9.731 1.00 83.69 304 PHE A O 1
ATOM 2409 N N . GLN A 1 305 ? 2.835 17.522 -8.056 1.00 78.12 305 GLN A N 1
ATOM 2410 C CA . GLN A 1 305 ? 2.364 18.882 -8.334 1.00 78.12 305 GLN A CA 1
ATOM 2411 C C . GLN A 1 305 ? 3.399 19.735 -9.090 1.00 78.12 305 GLN A C 1
ATOM 2413 O O . GLN A 1 305 ? 3.023 20.694 -9.767 1.00 78.12 305 GLN A O 1
ATOM 2418 N N . GLU A 1 306 ? 4.692 19.412 -8.991 1.00 74.81 306 GLU A N 1
ATOM 2419 C CA . GLU A 1 306 ? 5.783 20.212 -9.559 1.00 74.81 306 GLU A CA 1
ATOM 2420 C C . GLU A 1 306 ? 6.103 19.844 -11.027 1.00 74.81 306 GLU A C 1
ATOM 2422 O O . GLU A 1 306 ? 6.597 18.750 -11.287 1.00 74.81 306 GLU A O 1
ATOM 2427 N N . PRO A 1 307 ? 5.965 20.768 -12.004 1.00 61.09 307 PRO A N 1
ATOM 2428 C CA . PRO A 1 307 ? 6.250 20.482 -13.420 1.00 61.09 307 PRO A CA 1
ATOM 2429 C C . PRO A 1 307 ? 7.729 20.233 -13.759 1.00 61.09 307 PRO A C 1
ATOM 2431 O O . PRO A 1 307 ? 8.034 19.788 -14.856 1.00 61.09 307 PRO A O 1
ATOM 2434 N N . LYS A 1 308 ? 8.662 20.609 -12.871 1.00 53.81 308 LYS A N 1
ATOM 2435 C CA . LYS A 1 308 ? 10.122 20.509 -13.093 1.00 53.81 308 LYS A CA 1
ATOM 2436 C C . LYS A 1 308 ? 10.784 19.350 -12.335 1.00 53.81 308 LYS A C 1
ATOM 2438 O O . LYS A 1 308 ? 11.944 19.056 -12.598 1.00 53.81 308 LYS A O 1
ATOM 2443 N N . GLN A 1 309 ? 10.067 18.730 -11.396 1.00 56.84 309 GLN A N 1
ATOM 2444 C CA . GLN A 1 309 ? 10.451 17.499 -10.686 1.00 56.84 309 GLN A CA 1
ATOM 2445 C C . GLN A 1 309 ? 9.417 16.394 -10.940 1.00 56.84 309 GLN A C 1
ATOM 2447 O O . GLN A 1 309 ? 9.251 15.491 -10.120 1.00 56.84 309 GLN A O 1
ATOM 2452 N N . SER A 1 310 ? 8.687 16.503 -12.053 1.00 69.81 310 SER A N 1
ATOM 2453 C CA . SER A 1 310 ? 7.654 15.554 -12.424 1.00 69.81 310 SER A CA 1
ATOM 2454 C C . SER A 1 310 ? 8.272 14.182 -12.646 1.00 69.81 310 SER A C 1
ATOM 2456 O O . SER A 1 310 ? 9.379 14.052 -13.176 1.00 69.81 310 SER A O 1
ATOM 2458 N N . PHE A 1 311 ? 7.536 13.152 -12.244 1.00 87.12 311 PHE A N 1
ATOM 2459 C CA . PHE A 1 311 ? 7.812 11.794 -12.685 1.00 87.12 311 PHE A CA 1
ATOM 2460 C C . PHE A 1 311 ? 7.927 11.743 -14.214 1.00 87.12 311 PHE A C 1
ATOM 2462 O O . PHE A 1 311 ? 7.268 12.534 -14.894 1.00 87.12 311 PHE A O 1
ATOM 2469 N N . PRO A 1 312 ? 8.746 10.834 -14.762 1.00 90.25 312 PRO A N 1
ATOM 2470 C CA . PRO A 1 312 ? 8.813 10.675 -16.202 1.00 90.25 312 PRO A CA 1
ATOM 2471 C C . PRO A 1 312 ? 7.445 10.240 -16.745 1.00 90.25 312 PRO A C 1
ATOM 2473 O O . PRO A 1 312 ? 6.750 9.437 -16.117 1.00 90.25 312 PRO A O 1
ATOM 2476 N N . ASP A 1 313 ? 7.064 10.749 -17.918 1.00 90.06 313 ASP A N 1
ATOM 2477 C CA . ASP A 1 313 ? 5.717 10.561 -18.484 1.00 90.06 313 ASP A CA 1
ATOM 2478 C C . ASP A 1 313 ? 5.338 9.080 -18.640 1.00 90.06 313 ASP A C 1
ATOM 2480 O O . ASP A 1 313 ? 4.176 8.702 -18.471 1.00 90.06 313 ASP A O 1
ATOM 2484 N N . TRP A 1 314 ? 6.325 8.209 -18.889 1.00 93.12 314 TRP A N 1
ATOM 2485 C CA . TRP A 1 314 ? 6.110 6.765 -19.002 1.00 93.12 314 TRP A CA 1
ATOM 2486 C C . TRP A 1 314 ? 5.579 6.124 -17.714 1.00 93.12 314 TRP A C 1
ATOM 2488 O O . TRP A 1 314 ? 4.939 5.073 -17.796 1.00 93.12 314 TRP A O 1
ATOM 2498 N N . LEU A 1 315 ? 5.807 6.740 -16.546 1.00 92.50 315 LEU A N 1
ATOM 2499 C CA . LEU A 1 315 ? 5.315 6.262 -15.252 1.00 92.50 315 LEU A CA 1
ATOM 2500 C C . LEU A 1 315 ? 3.820 6.555 -15.055 1.00 92.50 315 LEU A C 1
ATOM 2502 O O . LEU A 1 315 ? 3.192 5.935 -14.202 1.00 92.50 315 LEU A O 1
ATOM 2506 N N . ARG A 1 316 ? 3.246 7.469 -15.852 1.00 90.12 316 ARG A N 1
ATOM 2507 C CA . ARG A 1 316 ? 1.820 7.841 -15.825 1.00 90.12 316 ARG A CA 1
ATOM 2508 C C . ARG A 1 316 ? 1.314 8.238 -14.432 1.00 90.12 316 ARG A C 1
ATOM 2510 O O . ARG A 1 316 ? 0.205 7.893 -14.025 1.00 90.12 316 ARG A O 1
ATOM 2517 N N . ALA A 1 317 ? 2.146 8.961 -13.687 1.00 88.69 317 ALA A N 1
ATOM 2518 C CA . ALA A 1 317 ? 1.751 9.560 -12.421 1.00 88.69 317 ALA A CA 1
ATOM 2519 C C . ALA A 1 317 ? 0.879 10.795 -12.686 1.00 88.69 317 ALA A C 1
ATOM 2521 O O . ALA A 1 317 ? 1.275 11.692 -13.433 1.00 88.69 317 ALA A O 1
ATOM 2522 N N . ASN A 1 318 ? -0.294 10.866 -12.064 1.00 84.38 318 ASN A N 1
ATOM 2523 C CA . ASN A 1 318 ? -1.184 12.013 -12.193 1.00 84.38 318 ASN A CA 1
ATOM 2524 C C . ASN A 1 318 ? -1.025 12.976 -11.005 1.00 84.38 318 ASN A C 1
ATOM 2526 O O . ASN A 1 318 ? -0.436 12.649 -9.973 1.00 84.38 318 ASN A O 1
ATOM 2530 N N . ARG A 1 319 ? -1.594 14.182 -11.118 1.00 81.62 319 ARG A N 1
ATOM 2531 C CA . ARG A 1 319 ? -1.511 15.181 -10.037 1.00 81.62 319 ARG A CA 1
ATOM 2532 C C . ARG A 1 319 ? -2.146 14.699 -8.730 1.00 81.62 319 ARG A C 1
ATOM 2534 O O . ARG A 1 319 ? -1.704 15.126 -7.674 1.00 81.62 319 ARG A O 1
ATOM 2541 N N . ARG A 1 320 ? -3.086 13.740 -8.803 1.00 75.56 320 ARG A N 1
ATOM 2542 C CA . ARG A 1 320 ? -3.808 13.134 -7.668 1.00 75.56 320 ARG A CA 1
ATOM 2543 C C . ARG A 1 320 ? -2.953 12.300 -6.719 1.00 75.56 320 ARG A C 1
ATOM 2545 O O . ARG A 1 320 ? -3.443 11.937 -5.647 1.00 75.56 320 ARG A O 1
ATOM 2552 N N . GLY A 1 321 ? -1.690 12.049 -7.064 1.00 77.19 321 GLY A N 1
ATOM 2553 C CA . GLY A 1 321 ? -0.854 11.095 -6.339 1.00 77.19 321 GLY A CA 1
ATOM 2554 C C . GLY A 1 321 ? -1.124 9.646 -6.746 1.00 77.19 321 GLY A C 1
ATOM 2555 O O . GLY A 1 321 ? -0.725 8.730 -6.028 1.00 77.19 321 GLY A O 1
ATOM 2556 N N . GLU A 1 322 ? -1.831 9.442 -7.861 1.00 80.62 322 GLU A N 1
ATOM 2557 C CA . GLU A 1 322 ? -2.213 8.132 -8.382 1.00 80.62 322 GLU A CA 1
ATOM 2558 C C . GLU A 1 322 ? -1.349 7.782 -9.602 1.00 80.62 322 GLU A C 1
ATOM 2560 O O . GLU A 1 322 ? -0.837 8.660 -10.303 1.00 80.62 322 GLU A O 1
ATOM 2565 N N . PHE A 1 323 ? -1.222 6.485 -9.870 1.00 86.12 323 PHE A N 1
ATOM 2566 C CA . PHE A 1 323 ? -0.541 5.950 -11.045 1.00 86.12 323 PHE A CA 1
ATOM 2567 C C . PHE A 1 323 ? -1.579 5.310 -11.960 1.00 86.12 323 PHE A C 1
ATOM 2569 O O . PHE A 1 323 ? -2.303 4.402 -11.546 1.00 86.12 323 PHE A O 1
ATOM 2576 N N . GLU A 1 324 ? -1.686 5.794 -13.194 1.00 85.06 324 GLU A N 1
ATOM 2577 C CA . GLU A 1 324 ? -2.608 5.211 -14.166 1.00 85.06 324 GLU A CA 1
ATOM 2578 C C . GLU A 1 324 ? -2.106 3.835 -14.609 1.00 85.06 324 GLU A C 1
ATOM 2580 O O . GLU A 1 324 ? -0.910 3.643 -14.834 1.00 85.06 324 GLU A O 1
ATOM 2585 N N . ASN A 1 325 ? -3.028 2.885 -14.785 1.00 79.62 325 ASN A N 1
ATOM 2586 C CA . ASN A 1 325 ? -2.710 1.502 -15.145 1.00 79.62 325 ASN A CA 1
ATOM 2587 C C . ASN A 1 325 ? -1.689 0.873 -14.186 1.00 79.62 325 ASN A C 1
ATOM 2589 O O . ASN A 1 325 ? -0.638 0.386 -14.607 1.00 79.62 325 ASN A O 1
ATOM 2593 N N . TRP A 1 326 ? -2.045 0.841 -12.900 1.00 85.88 326 TRP A N 1
ATOM 2594 C CA . TRP A 1 326 ? -1.296 0.163 -11.840 1.00 85.88 326 TRP A CA 1
ATOM 2595 C C . TRP A 1 326 ? -1.983 -1.150 -11.396 1.00 85.88 326 TRP A C 1
ATOM 2597 O O . TRP A 1 326 ? -2.455 -1.239 -10.261 1.00 85.88 326 TRP A O 1
ATOM 2607 N N . PRO A 1 327 ? -2.144 -2.150 -12.291 1.00 85.25 327 PRO A N 1
ATOM 2608 C CA . PRO A 1 327 ? -2.915 -3.349 -11.991 1.00 85.25 327 PRO A CA 1
ATOM 2609 C C . PRO A 1 327 ? -2.100 -4.370 -11.189 1.00 85.25 327 PRO A C 1
ATOM 2611 O O . PRO A 1 327 ? -0.870 -4.322 -11.147 1.00 85.25 327 PRO A O 1
ATOM 2614 N N . SER A 1 328 ? -2.807 -5.349 -10.632 1.00 88.00 328 SER A N 1
ATOM 2615 C CA . SER A 1 328 ? -2.233 -6.655 -10.300 1.00 88.00 328 SER A CA 1
ATOM 2616 C C . SER A 1 328 ? -1.972 -7.441 -11.597 1.00 88.00 328 SER A C 1
ATOM 2618 O O . SER A 1 328 ? -2.694 -7.274 -12.581 1.00 88.00 328 SER A O 1
ATOM 2620 N N . LEU A 1 329 ? -0.943 -8.287 -11.624 1.00 91.25 329 LEU A N 1
ATOM 2621 C CA . LEU A 1 329 ? -0.571 -9.120 -12.769 1.00 91.25 329 LEU A CA 1
ATOM 2622 C C . LEU A 1 329 ? -0.326 -10.560 -12.329 1.00 91.25 329 LEU A C 1
ATOM 2624 O O . LEU A 1 329 ? 0.200 -10.805 -11.243 1.00 91.25 329 LEU A O 1
ATOM 2628 N N . GLY A 1 330 ? -0.635 -11.496 -13.225 1.00 90.38 330 GLY A N 1
ATOM 2629 C CA . GLY A 1 330 ? -0.409 -12.921 -13.012 1.00 90.38 330 GLY A CA 1
ATOM 2630 C C . GLY A 1 330 ? -1.347 -13.546 -11.971 1.00 90.38 330 GLY A C 1
ATOM 2631 O O . GLY A 1 330 ? -2.143 -12.853 -11.338 1.00 90.38 330 GLY A O 1
ATOM 2632 N N . PRO A 1 331 ? -1.284 -14.876 -11.808 1.00 89.75 331 PRO A N 1
ATOM 2633 C CA . PRO A 1 331 ? -2.113 -15.575 -10.841 1.00 89.75 331 PRO A CA 1
ATOM 2634 C C . PRO A 1 331 ? -1.622 -15.338 -9.411 1.00 89.75 331 PRO A C 1
ATOM 2636 O O . PRO A 1 331 ? -0.420 -15.170 -9.157 1.00 89.75 331 PRO A O 1
ATOM 2639 N N . ARG A 1 332 ? -2.565 -15.414 -8.472 1.00 90.00 332 ARG A N 1
ATOM 2640 C CA . ARG A 1 332 ? -2.298 -15.507 -7.036 1.00 90.00 332 ARG A CA 1
ATOM 2641 C C . ARG A 1 332 ? -1.379 -16.711 -6.727 1.00 90.00 332 ARG A C 1
ATOM 2643 O O . ARG A 1 332 ? -1.497 -17.729 -7.406 1.00 90.00 332 ARG A O 1
ATOM 2650 N N . PRO A 1 333 ? -0.423 -16.602 -5.784 1.00 91.62 333 PRO A N 1
ATOM 2651 C CA . PRO A 1 333 ? 0.367 -17.735 -5.284 1.00 91.62 333 PRO A CA 1
ATOM 2652 C C . PRO A 1 333 ? -0.505 -18.842 -4.704 1.00 91.62 333 PRO A C 1
ATOM 2654 O O . PRO A 1 333 ? -1.378 -18.544 -3.889 1.00 91.62 333 PRO A O 1
ATOM 2657 N N . GLY A 1 334 ? -0.244 -20.101 -5.073 1.00 89.81 334 GLY A N 1
ATOM 2658 C CA . GLY A 1 334 ? -1.066 -21.238 -4.643 1.00 89.81 334 GLY A CA 1
ATOM 2659 C C . GLY A 1 334 ? -1.062 -21.421 -3.125 1.00 89.81 334 GLY A C 1
ATOM 2660 O O . GLY A 1 334 ? -2.083 -21.750 -2.529 1.00 89.81 334 GLY A O 1
ATOM 2661 N N . ILE A 1 335 ? 0.050 -21.073 -2.467 1.00 88.62 335 ILE A N 1
ATOM 2662 C CA . ILE A 1 335 ? 0.152 -21.077 -0.999 1.00 88.62 335 ILE A CA 1
ATOM 2663 C C . ILE A 1 335 ? -0.894 -20.181 -0.310 1.00 88.62 335 ILE A C 1
ATOM 2665 O O . ILE A 1 335 ? -1.263 -20.429 0.839 1.00 88.62 335 ILE A O 1
ATOM 2669 N N . LEU A 1 336 ? -1.392 -19.138 -0.987 1.00 88.50 336 LEU A N 1
ATOM 2670 C CA . LEU A 1 336 ? -2.441 -18.280 -0.435 1.00 88.50 336 LEU A CA 1
ATOM 2671 C C . LEU A 1 336 ? -3.808 -18.961 -0.459 1.00 88.50 336 LEU A C 1
ATOM 2673 O O . LEU A 1 336 ? -4.580 -18.744 0.471 1.00 88.50 336 LEU A O 1
ATOM 2677 N N . ASP A 1 337 ? -4.071 -19.810 -1.454 1.00 85.19 337 ASP A N 1
ATOM 2678 C CA . ASP A 1 337 ? -5.303 -20.604 -1.531 1.00 85.19 337 ASP A CA 1
ATOM 2679 C C . ASP A 1 337 ? -5.359 -21.642 -0.402 1.00 85.19 337 ASP A C 1
ATOM 2681 O O . ASP A 1 337 ? -6.421 -21.911 0.156 1.00 85.19 337 ASP A O 1
ATOM 2685 N N . GLU A 1 338 ? -4.202 -22.196 -0.028 1.00 84.19 338 GLU A N 1
ATOM 2686 C CA . GLU A 1 338 ? -4.084 -23.134 1.091 1.00 84.19 338 GLU A CA 1
ATOM 2687 C C . GLU A 1 338 ? -4.254 -22.442 2.450 1.00 84.19 338 GLU A C 1
ATOM 2689 O O . GLU A 1 338 ? -4.907 -22.975 3.349 1.00 84.19 338 GLU A O 1
ATOM 2694 N N . ARG A 1 339 ? -3.654 -21.255 2.619 1.00 84.75 339 ARG A N 1
ATOM 2695 C CA . ARG A 1 339 ? -3.633 -20.536 3.903 1.00 84.75 339 ARG A CA 1
ATOM 2696 C C . ARG A 1 339 ? -4.936 -19.801 4.203 1.00 84.75 339 ARG A C 1
ATOM 2698 O O . ARG A 1 339 ? -5.329 -19.702 5.364 1.00 84.75 339 ARG A O 1
ATOM 2705 N N . PHE A 1 340 ? -5.585 -19.281 3.172 1.00 83.50 340 PHE A N 1
ATOM 2706 C CA . PHE A 1 340 ? -6.827 -18.531 3.276 1.00 83.50 340 PHE A CA 1
ATOM 2707 C C . PHE A 1 340 ? -7.852 -19.177 2.339 1.00 83.50 340 PHE A C 1
ATOM 2709 O O . PHE A 1 340 ? -8.088 -18.678 1.239 1.00 83.50 340 PHE A O 1
ATOM 2716 N N . PRO A 1 341 ? -8.441 -20.316 2.739 1.00 71.44 341 PRO A N 1
ATOM 2717 C CA . PRO A 1 341 ? -9.471 -20.954 1.933 1.00 71.44 341 PRO A CA 1
ATOM 2718 C C . PRO A 1 341 ? -10.612 -19.955 1.722 1.00 71.44 341 PRO A C 1
ATOM 2720 O O . PRO A 1 341 ? -11.039 -19.316 2.676 1.00 71.44 341 PRO A O 1
ATOM 2723 N N . ASP A 1 342 ? -11.085 -19.807 0.486 1.00 69.50 342 ASP A N 1
ATOM 2724 C CA . ASP A 1 342 ? -12.078 -18.804 0.063 1.00 69.50 342 ASP A CA 1
ATOM 2725 C C . ASP A 1 342 ? -11.545 -17.370 -0.145 1.00 69.50 342 ASP A C 1
ATOM 2727 O O . ASP A 1 342 ? -12.338 -16.424 -0.171 1.00 69.50 342 ASP A O 1
ATOM 2731 N N . LEU A 1 343 ? -10.229 -17.188 -0.315 1.00 67.31 343 LEU A N 1
ATOM 2732 C CA . LEU A 1 343 ? -9.652 -15.962 -0.888 1.00 67.31 343 LEU A CA 1
ATOM 2733 C C . LEU A 1 343 ? -10.054 -15.759 -2.349 1.00 67.31 343 LEU A C 1
ATOM 2735 O O . LEU A 1 343 ? -10.178 -16.749 -3.106 1.00 67.31 343 LEU A O 1
#

Radius of gyration: 21.03 Å; chains: 1; bounding box: 77×46×58 Å

Secondary structure (DSSP, 8-state):
-----PPPPPPP--SS--------S-GGGTTT-S--S-EEE--HHHHHHHHHHHHHHHHHHHHHHHHHHHTTTTS-TTSHHHHHHHHHHHHHH---HHHHHHHHHHSSSEEEE-S----HHHHHHEET--SS--SSEEEEEEETTEEEEEE---TT-EEEEEETTEEEEEEEEEEE-TTS-EEEEEEEEEE-TTS-EEEEEEEEEEEEEEEEEEEEETTEEEEEEEEEEEEEEEEESSSEEE--EEEEEEEPP-TTPPPSS--EEEEEE-S-------TT-----THHHHEEPPPPPPEEGGGGT-TTSPPPGGG-B-TTS-BTT---BSPPPHHHHHHSTT-

Foldseek 3Di:
DDDDDDDDDDDDDDPPDDPPLPDPDDFVCQQVDPDFPAEDEDALVNLLVLLVVLQVQLVVQLVVLLVCLVVQVQHPSPDLRSLVVSLLSSLQRHDAQLNSLQCQAADPGKYKDADQHDNLVVQQFKARNDPDDPGQFRMWIHYPQKIKTAHPADPFDWDFRARLNDTKIWTWDWDQDPVRDIAIWIWIWDAWAVRDIKIKTAGRMWIFGWDWDWDQFPNFIKIKIKTACIDRIWIDDQHIFDWGMKMWMWTDDDPSDDDPFTFTFIFIATLDDDGNDDPDDPDPPCVRVTGGFHRDHMHGSVQQVDPVNHRDVSQCQHNSRDTPPRGGGDDDGVVCCVVRPPD

pLDDT: mean 79.41, std 18.14, range [20.09, 98.06]

Sequence (343 aa):
IALAIARPAAPSSNPDEPRTTEIGSAPGSLCDDPDFRRWIELTPSSLDSLSRNAAARNFAVVSRADSLLQAGMYGDPESEEARSLARLYVQLRSWNAMDSILEMASGPGMAWVQRDLDFTGVVQEFSNLAMYPMRHIAKARVGDGAFCIRYDIPAKFDQVMVFGDSKIRIRNANLELESGEKVPVWSREWLAGDGKKLELLFEETFCGHIGRETVMDDGDEIEILFFYDLHGVHVRRHGVHHLNAMVTWRNVLQGDELPGRPRIGAAAYFPKIKIELPIFLPDLGLDDLREFPYPPPIFRSRLFQEPKQSFPDWLRANRRGEFENWPSLGPRPGILDERFPDL

Organism: Eiseniibacteriota bacterium (NCBI:txid2212470)